Protein AF-A0A9X3TWD3-F1 (afdb_monomer)

Solvent-accessible surface area (backbone atoms only — not comparable to full-atom values): 20180 Å² total; per-residue (Å²): 137,82,82,85,87,79,86,83,82,82,83,82,84,81,86,81,87,74,88,79,85,88,82,89,76,88,92,81,88,81,80,89,91,84,83,90,81,83,85,88,81,91,76,90,76,90,75,80,81,84,69,83,83,75,86,73,84,74,70,74,76,78,77,72,70,78,48,74,74,41,69,42,53,53,39,49,54,72,58,52,51,52,52,53,53,24,49,55,44,22,41,62,74,74,36,43,61,13,33,41,34,37,39,24,39,38,67,11,66,44,86,78,62,62,66,56,30,52,51,50,38,52,48,52,54,41,54,58,34,46,78,68,80,37,84,67,40,40,38,37,31,53,48,28,36,100,89,53,40,44,28,38,42,34,38,23,30,58,65,59,94,45,50,67,65,53,58,65,44,48,59,60,40,40,44,77,40,62,22,54,88,52,94,77,21,62,47,74,46,48,32,49,96,33,41,58,29,57,80,62,41,59,53,96,92,41,53,29,64,60,35,44,48,58,50,50,36,58,65,48,17,37,34,36,71,68,40,26,64,76,69,68,51,80,49,83,48,86,42,43,77,40,73,32,81,49,66,55,58,30,70,86,35,23,71,71,39,60,74,66,58,54,80,86,73,52,67,87,85,63,83,68,77,71,75,78,58,94,70,74,72,76,77,75,92,73,85,83,91,72,90,79,79,81,83,80,83,81,87,77,86,82,81,85,80,90,79,88,83,89,80,90,84,85,89,135

Secondary structure (DSSP, 8-state):
-PPPPPP-----------PPPP-------------------------------------------SGGG-EESSB-HHHHHHHHHHHHHHHHTT----EEEEEESGGGT--S-HHHHHHHHHHHHHHHHHTTT-PPPEEEEEEEETTTEEEEEEEE---GGGHHHHHHHHHHHHHTTTPPP-TTSEEEEESSSSTTHHHHSEETTEEHHHHHHHHHHHHTTTB-HHHHHHHT---------EES-SEEE-GGGSHHHHHH--GGGS-TTS-PPP---S--------------PPPP--------------------

Radius of gyration: 29.72 Å; Cα contacts (8 Å, |Δi|>4): 335; chains: 1; bounding box: 66×78×97 Å

Nearest PDB structures (foldseek):
  1pbu-assembly1_A  TM=5.136E-01  e=2.807E-02  Homo sapiens
  5x5r-assembly1_A  TM=3.351E-01  e=1.753E-01  Listeria innocua Clip11262
  6qx3-assembly1_B  TM=3.283E-01  e=1.451E-01  Influenza A virus (A/Hong Kong/1/1968(H3N2))
  5a13-assembly1_F  TM=3.352E-01  e=1.815E+00  Magnetospirillum sp.
  3nn1-assembly1_B  TM=3.047E-01  e=6.422E+00  Nitrospira defluvii

Sequence (316 aa):
MRPPLIPILRLTMASASRRAPDRQKSLRSQKLTRKAATDENASAGQRTYIGNIASDDTQPANRKRCYTLRRSSSIDYAQAVNILEAACHADAIGLPLNRFTTIHWEAGGVTEDFQGATGAFLKRAKDWLRLRGVEMAYVWVREDGPAAGEHVHILLHLPPRLVRDFSYRQRGWLKACGATFRKGVIFSRPVGTSLSHAFVRIRYGQNYYDHLTQVVDYMLKGADQVTRAHLGLSKATQTGSLQGKRTATSQNIGRAARNGVKESDLRCGTSMPPPVPTEFQCRSVTSCHASFAPPSRVLTALHGRACARHGVCSRD

Organism: NCBI:txid2975056

Structure (mmCIF, N/CA/C/O backbone):
data_AF-A0A9X3TWD3-F1
#
_entry.id   AF-A0A9X3TWD3-F1
#
loop_
_atom_site.group_PDB
_atom_site.id
_atom_site.type_symbol
_atom_site.label_atom_id
_atom_site.label_alt_id
_atom_site.label_comp_id
_atom_site.label_asym_id
_atom_site.label_entity_id
_atom_site.label_seq_id
_atom_site.pdbx_PDB_ins_code
_atom_site.Cartn_x
_atom_site.Cartn_y
_atom_site.Cartn_z
_atom_site.occ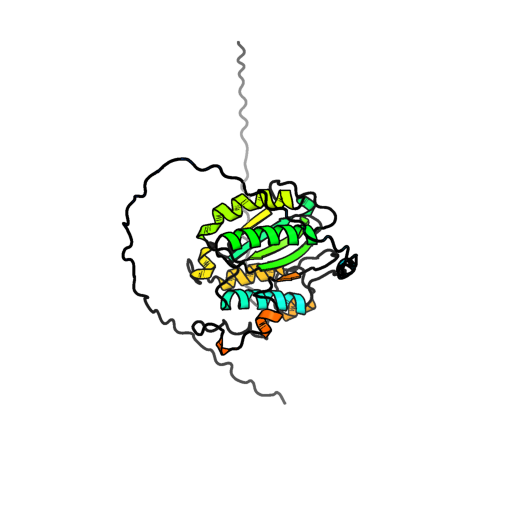upancy
_atom_site.B_iso_or_equiv
_atom_site.auth_seq_id
_atom_site.auth_comp_id
_atom_site.auth_asym_id
_atom_site.auth_atom_id
_atom_site.pdbx_PDB_model_num
ATOM 1 N N . MET A 1 1 ? 26.763 -43.503 -12.216 1.00 44.22 1 MET A N 1
ATOM 2 C CA . MET A 1 1 ? 25.829 -43.886 -11.136 1.00 44.22 1 MET A CA 1
ATOM 3 C C . MET A 1 1 ? 24.862 -42.733 -10.915 1.00 44.22 1 MET A C 1
ATOM 5 O O . MET A 1 1 ? 25.320 -41.633 -10.645 1.00 44.22 1 MET A O 1
ATOM 9 N N . ARG A 1 2 ? 23.559 -42.939 -11.144 1.00 32.50 2 ARG A N 1
ATOM 10 C CA . ARG A 1 2 ? 22.512 -41.936 -10.874 1.00 32.50 2 ARG A CA 1
ATOM 11 C C . ARG A 1 2 ? 21.963 -42.178 -9.460 1.00 32.50 2 ARG A C 1
ATOM 13 O O . ARG A 1 2 ? 21.757 -43.347 -9.134 1.00 32.50 2 ARG A O 1
ATOM 20 N N . PRO A 1 3 ? 21.740 -41.145 -8.631 1.00 39.09 3 PRO A N 1
ATOM 21 C CA . PRO A 1 3 ? 21.139 -41.335 -7.315 1.00 39.09 3 PRO A CA 1
ATOM 22 C C . PRO A 1 3 ? 19.640 -41.674 -7.443 1.00 39.09 3 PRO A C 1
ATOM 24 O O . PRO A 1 3 ? 19.018 -41.314 -8.449 1.00 39.09 3 PRO A O 1
ATOM 27 N N . PRO A 1 4 ? 19.053 -42.381 -6.459 1.00 43.56 4 PRO A N 1
ATOM 28 C CA . PRO A 1 4 ? 17.660 -42.802 -6.513 1.00 43.56 4 PRO A CA 1
ATOM 29 C C . PRO A 1 4 ? 16.707 -41.624 -6.268 1.00 43.56 4 PRO A C 1
ATOM 31 O O . PRO A 1 4 ? 16.967 -40.742 -5.451 1.00 43.56 4 PRO A O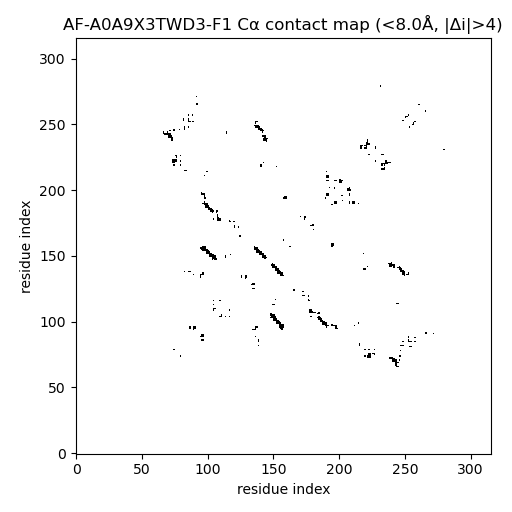 1
ATOM 34 N N . LEU A 1 5 ? 15.584 -41.637 -6.987 1.00 31.28 5 LEU A N 1
ATOM 35 C CA . LEU A 1 5 ? 14.464 -40.715 -6.812 1.00 31.28 5 LEU A CA 1
ATOM 36 C C . LEU A 1 5 ? 13.669 -41.097 -5.555 1.00 31.28 5 LEU A C 1
ATOM 38 O O . LEU A 1 5 ? 13.233 -42.239 -5.414 1.00 31.28 5 LEU A O 1
ATOM 42 N N . ILE A 1 6 ? 13.463 -40.130 -4.661 1.00 28.66 6 ILE A N 1
ATOM 43 C CA . ILE A 1 6 ? 12.598 -40.243 -3.478 1.00 28.66 6 ILE A CA 1
ATOM 44 C C . ILE A 1 6 ? 11.140 -39.988 -3.912 1.00 28.66 6 ILE A C 1
ATOM 46 O O . ILE A 1 6 ? 10.900 -39.055 -4.685 1.00 28.66 6 ILE A O 1
ATOM 50 N N . PRO A 1 7 ? 10.145 -40.768 -3.446 1.00 38.16 7 PRO A N 1
ATOM 51 C CA . PRO A 1 7 ? 8.753 -40.572 -3.833 1.00 38.16 7 PRO A CA 1
ATOM 52 C C . PRO A 1 7 ? 8.137 -39.359 -3.119 1.00 38.16 7 PRO A C 1
ATOM 54 O O . PRO A 1 7 ? 8.178 -39.239 -1.896 1.00 38.16 7 PRO A O 1
ATOM 57 N N . ILE A 1 8 ? 7.520 -38.469 -3.898 1.00 32.84 8 ILE A N 1
ATOM 58 C CA . ILE A 1 8 ? 6.750 -37.320 -3.409 1.00 32.84 8 ILE A CA 1
ATOM 59 C C . ILE A 1 8 ? 5.392 -37.819 -2.890 1.00 32.84 8 ILE A C 1
ATOM 61 O O . ILE A 1 8 ? 4.551 -38.279 -3.665 1.00 32.84 8 ILE A O 1
ATOM 65 N N . LEU A 1 9 ? 5.165 -37.705 -1.576 1.00 28.86 9 LEU A N 1
ATOM 66 C CA . LEU A 1 9 ? 3.861 -37.933 -0.950 1.00 28.86 9 LEU A CA 1
ATOM 67 C C . LEU A 1 9 ? 2.861 -36.849 -1.378 1.00 28.86 9 LEU A C 1
ATOM 69 O O . LEU A 1 9 ? 3.068 -35.653 -1.177 1.00 28.86 9 LEU A O 1
ATOM 73 N N . ARG A 1 10 ? 1.734 -37.289 -1.936 1.00 28.59 10 ARG A N 1
ATOM 74 C CA . ARG A 1 10 ? 0.598 -36.456 -2.336 1.00 28.59 10 ARG A CA 1
ATOM 75 C C . ARG A 1 10 ? -0.377 -36.372 -1.157 1.00 28.59 10 ARG A C 1
ATOM 77 O O . ARG A 1 10 ? -1.094 -37.333 -0.897 1.00 28.59 10 ARG A O 1
ATOM 84 N N . LEU A 1 11 ? -0.411 -35.249 -0.436 1.00 27.86 11 LEU A N 1
ATOM 85 C CA . LEU A 1 11 ? -1.406 -35.029 0.621 1.00 27.86 11 LEU A CA 1
ATOM 86 C C . LEU A 1 11 ? -2.701 -34.462 0.016 1.00 27.86 11 LEU A C 1
ATOM 88 O O . LEU A 1 11 ? -2.755 -33.315 -0.425 1.00 27.86 11 LEU A O 1
ATOM 92 N N . THR A 1 12 ? -3.756 -35.271 -0.002 1.00 34.34 12 THR A N 1
ATOM 93 C CA . THR A 1 12 ? -5.138 -34.841 -0.248 1.00 34.34 12 THR A CA 1
ATOM 94 C C . THR A 1 12 ? -5.720 -34.232 1.028 1.00 34.34 12 THR A C 1
ATOM 96 O O . THR A 1 12 ? -5.818 -34.913 2.046 1.00 34.34 12 THR A O 1
ATOM 99 N N . MET A 1 13 ? -6.137 -32.965 0.986 1.00 28.12 13 MET A N 1
ATOM 100 C CA . MET A 1 13 ? -6.888 -32.330 2.075 1.00 28.12 13 MET A CA 1
ATOM 101 C C . MET A 1 13 ? -8.381 -32.643 1.929 1.00 28.12 13 MET A C 1
ATOM 103 O O . MET A 1 13 ? -9.040 -32.175 1.001 1.00 28.12 13 MET A O 1
ATOM 107 N N . ALA A 1 14 ? -8.901 -33.447 2.856 1.00 30.69 14 ALA A N 1
ATOM 108 C CA . ALA A 1 14 ? -10.322 -33.718 3.024 1.00 30.69 14 ALA A CA 1
ATOM 109 C C . ALA A 1 14 ? -11.047 -32.483 3.589 1.00 30.69 14 ALA A C 1
ATOM 111 O O . ALA A 1 14 ? -10.623 -31.887 4.581 1.00 30.69 14 ALA A O 1
ATOM 112 N N . SER A 1 15 ? -12.169 -32.107 2.973 1.00 31.73 15 SER A N 1
ATOM 113 C CA . SER A 1 15 ? -13.031 -31.020 3.435 1.00 31.73 15 SER A CA 1
ATOM 114 C C . SER A 1 15 ? -13.867 -31.462 4.642 1.00 31.73 15 SER A C 1
ATOM 116 O O . SER A 1 15 ? -14.888 -32.133 4.488 1.00 31.73 15 SER A O 1
ATOM 118 N N . ALA A 1 16 ? -13.482 -31.053 5.850 1.00 31.58 16 ALA A N 1
ATOM 119 C CA . ALA A 1 16 ? -14.356 -31.145 7.015 1.00 31.58 16 ALA A CA 1
ATOM 120 C C . ALA A 1 16 ? -15.280 -29.916 7.063 1.00 31.58 16 ALA A C 1
ATOM 122 O O . ALA A 1 16 ? -14.907 -28.845 7.540 1.00 31.58 16 ALA A O 1
ATOM 123 N N . SER A 1 17 ? -16.502 -30.081 6.557 1.00 39.00 17 SER A N 1
ATOM 124 C CA . SER A 1 17 ? -17.606 -29.141 6.760 1.00 39.00 17 SER A CA 1
ATOM 125 C C . SER A 1 17 ? -18.019 -29.156 8.233 1.00 39.00 17 SER A C 1
ATOM 127 O O . SER A 1 17 ? -18.517 -30.165 8.730 1.00 39.00 17 SER A O 1
ATOM 129 N N . ARG A 1 18 ? -17.820 -28.045 8.952 1.00 37.94 18 ARG A N 1
ATOM 130 C CA . ARG A 1 18 ? -18.451 -27.815 10.259 1.00 37.94 18 ARG A CA 1
ATOM 131 C C . ARG A 1 18 ? -19.346 -26.587 10.165 1.00 37.94 18 ARG A C 1
ATOM 133 O O . ARG A 1 18 ? -18.874 -25.474 9.948 1.00 37.94 18 ARG A O 1
ATOM 140 N N . ARG A 1 19 ? -20.652 -26.816 10.324 1.00 40.19 19 ARG A N 1
ATOM 141 C CA . ARG A 1 19 ? -21.668 -25.779 10.535 1.00 40.19 19 ARG A CA 1
ATOM 142 C C . ARG A 1 19 ? -21.398 -25.094 11.87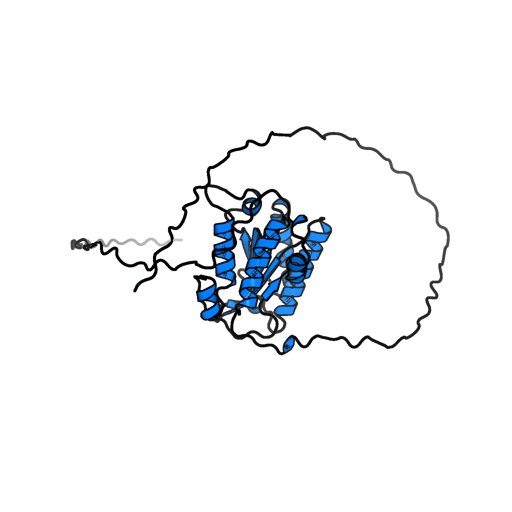7 1.00 40.19 19 ARG A C 1
ATOM 144 O O . ARG A 1 19 ? -21.346 -25.766 12.902 1.00 40.19 19 ARG A O 1
ATOM 151 N N . ALA A 1 20 ? -21.251 -23.773 11.867 1.00 35.28 20 ALA A N 1
ATOM 152 C CA . ALA A 1 20 ? -21.313 -22.958 13.076 1.00 35.28 20 ALA A CA 1
ATOM 153 C C . ALA A 1 20 ? -22.787 -22.662 13.418 1.00 35.28 20 ALA A C 1
ATOM 155 O O . ALA A 1 20 ? -23.571 -22.424 12.494 1.00 35.28 20 ALA A O 1
ATOM 156 N N . PRO A 1 21 ? -23.185 -22.677 14.702 1.00 43.53 21 PRO A N 1
ATOM 157 C CA . PRO A 1 21 ? -24.544 -22.347 15.093 1.00 43.53 21 PRO A CA 1
ATOM 158 C C . PRO A 1 21 ? -24.790 -20.836 15.046 1.00 43.53 21 PRO A C 1
ATOM 160 O O . PRO A 1 21 ? -23.985 -20.018 15.495 1.00 43.53 21 PRO A O 1
ATOM 163 N N . ASP A 1 22 ? -25.954 -20.519 14.498 1.00 42.66 22 ASP A N 1
ATOM 164 C CA . ASP A 1 22 ? -26.576 -19.210 14.414 1.00 42.66 22 ASP A CA 1
ATOM 165 C C . ASP A 1 22 ? -26.905 -18.680 15.821 1.00 42.66 22 ASP A C 1
ATOM 167 O O . ASP A 1 22 ? -27.553 -19.358 16.624 1.00 42.66 22 ASP A O 1
ATOM 171 N N . ARG A 1 23 ? -26.438 -17.471 16.151 1.00 46.41 23 ARG A N 1
ATOM 172 C CA . ARG A 1 23 ? -26.754 -16.800 17.422 1.00 46.41 23 ARG A CA 1
ATOM 173 C C . ARG A 1 23 ? -27.139 -15.345 17.179 1.00 46.41 23 ARG A C 1
ATOM 175 O O . ARG A 1 23 ? -26.493 -14.419 17.660 1.00 46.41 23 ARG A O 1
ATOM 182 N N . GLN A 1 24 ? -28.236 -15.143 16.454 1.00 41.50 24 GLN A N 1
ATOM 183 C CA . GLN A 1 24 ? -29.050 -13.937 16.581 1.00 41.50 24 GLN A CA 1
ATOM 184 C C . GLN A 1 24 ? -29.972 -14.062 17.798 1.00 41.50 24 GLN A C 1
ATOM 186 O O . GLN A 1 24 ? -30.963 -14.778 17.723 1.00 41.50 24 GLN A O 1
ATOM 191 N N . LYS A 1 25 ? -29.715 -13.316 18.881 1.00 38.91 25 LYS A N 1
ATOM 192 C CA . LYS A 1 25 ? -30.783 -12.758 19.732 1.00 38.91 25 LYS A CA 1
ATOM 193 C C . LYS A 1 25 ? -30.347 -11.439 20.373 1.00 38.91 25 LYS A C 1
ATOM 195 O O . LYS A 1 25 ? -29.371 -11.391 21.107 1.00 38.91 25 LYS A O 1
ATOM 200 N N . SER A 1 26 ? -31.188 -10.433 20.127 1.00 43.94 26 SER A N 1
ATOM 201 C CA . SER A 1 26 ? -31.693 -9.464 21.106 1.00 43.94 26 SER A CA 1
ATOM 202 C C . SER A 1 26 ? -30.695 -8.538 21.799 1.00 43.94 26 SER A C 1
ATOM 204 O O . SER A 1 26 ? -30.102 -8.933 22.788 1.00 43.94 26 SER A O 1
ATOM 206 N N . LEU A 1 27 ? -30.696 -7.259 21.405 1.00 39.12 27 LEU A N 1
ATOM 207 C CA . LEU A 1 27 ? -30.781 -6.131 22.346 1.00 39.12 27 LEU A CA 1
ATOM 208 C C . LEU A 1 27 ? -31.451 -4.941 21.632 1.00 39.12 27 LEU A C 1
ATOM 210 O O . LEU A 1 27 ? -30.812 -4.123 20.973 1.00 39.12 27 LEU A O 1
ATOM 214 N N . ARG A 1 28 ? -32.780 -4.886 21.750 1.00 40.09 28 ARG A N 1
ATOM 215 C CA . ARG A 1 28 ? -33.613 -3.698 21.529 1.00 40.09 28 ARG A CA 1
ATOM 216 C C . ARG A 1 28 ? -34.092 -3.256 22.917 1.00 40.09 28 ARG A C 1
ATOM 218 O O . ARG A 1 28 ? -34.473 -4.111 23.710 1.00 40.09 28 ARG A O 1
ATOM 225 N N . SER A 1 29 ? -34.104 -1.944 23.149 1.00 38.56 29 SER A N 1
ATOM 226 C CA . SER A 1 29 ? -34.787 -1.232 24.248 1.00 38.56 29 SER A CA 1
ATOM 227 C C . SER A 1 29 ? -34.027 -1.005 25.563 1.00 38.56 29 SER A C 1
ATOM 229 O O . SER A 1 29 ? -34.172 -1.767 26.507 1.00 38.56 29 SER A O 1
ATOM 231 N N . GLN A 1 30 ? -33.381 0.164 25.670 1.00 44.81 30 GLN A N 1
ATOM 232 C CA . GLN A 1 30 ? -33.449 1.041 26.856 1.00 44.81 30 GLN A CA 1
ATOM 233 C C . GLN A 1 30 ? -33.537 2.505 26.361 1.00 44.81 30 GLN A C 1
ATOM 235 O O . GLN A 1 30 ? -32.579 3.032 25.806 1.00 44.81 30 GLN A O 1
ATOM 240 N N . LYS A 1 31 ? -34.761 3.044 26.208 1.00 39.66 31 LYS A N 1
ATOM 241 C CA . LYS A 1 31 ? -35.329 4.215 26.931 1.00 39.66 31 LYS A CA 1
ATOM 242 C C . LYS A 1 31 ? -34.271 5.235 27.400 1.00 39.66 31 LYS A C 1
ATOM 244 O O . LYS A 1 31 ? -33.455 4.915 28.249 1.00 39.66 31 LYS A O 1
ATOM 249 N N . LEU A 1 32 ? -34.155 6.416 26.776 1.00 43.53 32 LEU A N 1
ATOM 250 C CA . LEU A 1 32 ? -34.905 7.663 27.060 1.00 43.53 32 LEU A CA 1
ATOM 251 C C . LEU A 1 32 ? -35.056 7.973 28.560 1.00 43.53 32 LEU A C 1
ATOM 253 O O . LEU A 1 32 ? -35.854 7.323 29.221 1.00 43.53 32 LEU A O 1
ATOM 257 N N . THR A 1 33 ? -34.308 8.974 29.051 1.00 42.91 33 THR A N 1
ATOM 258 C CA . THR A 1 33 ? -34.769 10.265 29.629 1.00 42.91 33 THR A CA 1
ATOM 259 C C . THR A 1 33 ? -33.759 10.809 30.651 1.00 42.91 33 THR A C 1
ATOM 261 O O . THR A 1 33 ? -33.500 10.146 31.649 1.00 42.91 33 THR A O 1
ATOM 264 N N . ARG A 1 34 ? -33.254 12.031 30.434 1.00 40.34 34 ARG A N 1
ATOM 265 C CA . ARG A 1 34 ? -32.785 13.026 31.434 1.00 40.34 34 ARG A CA 1
ATOM 266 C C . ARG A 1 34 ? -32.573 14.330 30.648 1.00 40.34 34 ARG A C 1
ATOM 268 O O . ARG A 1 34 ? -31.670 14.391 29.827 1.00 40.34 34 ARG A O 1
ATOM 275 N N . LYS A 1 35 ? -33.598 15.176 30.513 1.00 43.03 35 LYS A N 1
ATOM 276 C CA . LYS A 1 35 ? -34.120 16.199 31.446 1.00 43.03 35 LYS A CA 1
ATOM 277 C C . LYS A 1 35 ? -33.137 17.364 31.622 1.00 43.03 35 LYS A C 1
ATOM 279 O O . LYS A 1 35 ? -32.072 17.195 32.202 1.00 43.03 35 LYS A O 1
ATOM 284 N N . ALA A 1 36 ? -33.556 18.507 31.083 1.00 43.00 36 ALA A N 1
ATOM 285 C CA . ALA A 1 36 ? -32.983 19.831 31.256 1.00 43.00 36 ALA A CA 1
ATOM 286 C C . ALA A 1 36 ? -33.212 20.367 32.682 1.00 43.00 36 ALA A C 1
ATOM 288 O O . ALA A 1 36 ? -34.264 20.109 33.271 1.00 43.00 36 ALA A O 1
ATOM 289 N N . ALA A 1 37 ? -32.228 21.111 33.185 1.00 40.88 37 ALA A N 1
ATOM 290 C CA . ALA A 1 37 ? -32.269 22.055 34.307 1.00 40.88 37 ALA A CA 1
ATOM 291 C C . ALA A 1 37 ? -30.991 22.912 34.154 1.00 40.88 37 ALA A C 1
ATOM 293 O O . ALA A 1 37 ? -29.902 22.344 34.120 1.00 40.88 37 ALA A O 1
ATOM 294 N N . THR A 1 38 ? -31.119 24.119 33.600 1.00 41.53 38 THR A N 1
ATOM 295 C CA . THR A 1 38 ? -31.200 25.435 34.276 1.00 41.53 38 THR A CA 1
ATOM 296 C C . THR A 1 38 ? -29.851 26.024 34.673 1.00 41.53 38 THR A C 1
ATOM 298 O O . THR A 1 38 ? -28.967 25.337 35.176 1.00 41.53 38 THR A O 1
ATOM 301 N N . ASP A 1 39 ? -29.776 27.314 34.366 1.00 41.69 39 ASP A N 1
ATOM 302 C CA . ASP A 1 39 ? -28.694 28.278 34.481 1.00 41.69 39 ASP A CA 1
ATOM 303 C C . ASP A 1 39 ? -28.141 28.496 35.900 1.00 41.69 39 ASP A C 1
ATOM 305 O O . ASP A 1 39 ? -28.668 27.999 36.891 1.00 41.69 39 ASP A O 1
ATOM 309 N N . GLU A 1 40 ? -27.110 29.348 35.927 1.00 42.09 40 GLU A N 1
ATOM 310 C CA . GLU A 1 40 ? -26.569 30.103 37.065 1.00 42.09 40 GLU A CA 1
ATOM 311 C C . GLU A 1 40 ? -25.456 29.432 37.885 1.00 42.09 40 GLU A C 1
ATOM 313 O O . GLU A 1 40 ? -25.677 28.744 38.876 1.00 42.09 40 GLU A O 1
ATOM 318 N N . ASN A 1 41 ? -24.204 29.737 37.520 1.00 44.94 41 ASN A N 1
ATOM 319 C CA . ASN A 1 41 ? -23.330 30.459 38.449 1.00 44.94 41 ASN A CA 1
ATOM 320 C C . ASN A 1 41 ? -22.069 30.989 37.757 1.00 44.94 41 ASN A C 1
ATOM 322 O O . ASN A 1 41 ? -21.169 30.246 37.362 1.00 44.94 41 ASN A O 1
ATOM 326 N N . ALA A 1 42 ? -22.012 32.314 37.660 1.00 42.59 42 ALA A N 1
ATOM 327 C CA . ALA A 1 42 ? -20.786 33.066 37.493 1.00 42.59 42 ALA A CA 1
ATOM 328 C C . ALA A 1 42 ? -20.019 33.058 38.822 1.00 42.59 42 ALA A C 1
ATOM 330 O O . ALA A 1 42 ? -20.573 33.445 39.845 1.00 42.59 42 ALA A O 1
ATOM 331 N N . SER A 1 43 ? -18.743 32.672 38.815 1.00 40.25 43 SER A N 1
ATOM 332 C CA . SER A 1 43 ? -17.787 33.161 39.811 1.00 40.25 43 SER A CA 1
ATOM 333 C C . SER A 1 43 ? -16.346 32.906 39.382 1.00 40.25 43 SER A C 1
ATOM 335 O O . SER A 1 43 ? -15.928 31.786 39.091 1.00 40.25 43 SER A O 1
ATOM 337 N N . ALA A 1 44 ? -15.633 34.023 39.333 1.00 47.28 44 ALA A N 1
ATOM 338 C CA . ALA A 1 44 ? -14.203 34.240 39.277 1.00 47.28 44 ALA A CA 1
ATOM 339 C C . ALA A 1 44 ? -13.293 33.080 39.724 1.00 47.28 44 ALA A C 1
ATOM 341 O O . ALA A 1 44 ? -13.317 32.612 40.858 1.00 47.28 44 ALA A O 1
ATOM 342 N N . GLY A 1 45 ? -12.363 32.742 38.833 1.00 36.50 45 GLY A N 1
ATOM 343 C CA . GLY A 1 45 ? -11.169 31.968 39.139 1.00 36.50 45 GLY A CA 1
ATOM 344 C C . GLY A 1 45 ? -10.091 32.256 38.102 1.00 36.50 45 GLY A C 1
ATOM 345 O O . GLY A 1 45 ? -9.782 31.399 37.278 1.00 36.50 45 GLY A O 1
ATOM 346 N N . GLN A 1 46 ? -9.552 33.481 38.103 1.00 41.44 46 GLN A N 1
ATOM 347 C CA . GLN A 1 46 ? -8.320 33.813 37.383 1.00 41.44 46 GLN A CA 1
ATOM 348 C C . GLN A 1 46 ? -7.190 32.935 37.933 1.00 41.44 46 GLN A C 1
ATOM 350 O O . GLN A 1 46 ? -6.580 33.233 38.955 1.00 41.44 46 GLN A O 1
ATOM 355 N N . ARG A 1 47 ? -6.937 31.812 37.261 1.00 39.47 47 ARG A N 1
ATOM 356 C CA . ARG A 1 47 ? -5.802 30.937 37.536 1.00 39.47 47 ARG A CA 1
ATOM 357 C C . ARG A 1 47 ? -4.635 31.424 36.685 1.00 39.47 47 ARG A C 1
ATOM 359 O O . ARG A 1 47 ? -4.531 31.104 35.504 1.00 39.47 47 ARG A O 1
ATOM 366 N N . THR A 1 48 ? -3.793 32.251 37.287 1.00 38.62 48 THR A N 1
ATOM 367 C CA . THR A 1 48 ? -2.498 32.668 36.752 1.00 38.62 48 THR A CA 1
ATOM 368 C C . THR A 1 48 ? -1.616 31.437 36.531 1.00 38.62 48 THR A C 1
ATOM 370 O O . THR A 1 48 ? -1.048 30.873 37.462 1.00 38.62 48 THR A O 1
ATOM 373 N N . TYR A 1 49 ? -1.501 31.000 35.277 1.00 38.97 49 TYR A N 1
ATOM 374 C CA . TYR A 1 49 ? -0.444 30.092 34.837 1.00 38.97 49 TYR A CA 1
ATOM 375 C C . TYR A 1 49 ? 0.832 30.913 34.621 1.00 38.97 49 TYR A C 1
ATOM 377 O O . TYR A 1 49 ? 1.140 31.328 33.508 1.00 38.97 49 TYR A O 1
ATOM 385 N N . ILE A 1 50 ? 1.578 31.161 35.698 1.00 45.22 50 ILE A N 1
ATOM 386 C CA . ILE A 1 50 ? 2.993 31.538 35.598 1.00 45.22 50 ILE A CA 1
ATOM 387 C C . ILE A 1 50 ? 3.767 30.224 35.476 1.00 45.22 50 ILE A C 1
ATOM 389 O O . ILE A 1 50 ? 4.222 29.640 36.455 1.00 45.22 50 ILE A O 1
ATOM 393 N N . GLY A 1 51 ? 3.798 29.692 34.255 1.00 38.12 51 GLY A N 1
ATOM 394 C CA . GLY A 1 51 ? 4.660 28.579 33.885 1.00 38.12 51 GLY A CA 1
ATOM 395 C C . GLY A 1 51 ? 6.015 29.126 33.460 1.00 38.12 51 GLY A C 1
ATOM 396 O O . GLY A 1 51 ? 6.104 29.811 32.445 1.00 38.12 51 GLY A O 1
ATOM 397 N N . ASN A 1 52 ? 7.042 28.831 34.254 1.00 40.28 52 ASN A N 1
ATOM 398 C CA . ASN A 1 52 ? 8.443 29.155 34.001 1.00 40.28 52 ASN A CA 1
ATOM 399 C C . ASN A 1 52 ? 8.861 28.786 32.569 1.00 40.28 52 ASN A C 1
ATOM 401 O O . ASN A 1 52 ? 8.936 27.609 32.214 1.00 40.28 52 ASN A O 1
ATOM 405 N N . ILE A 1 53 ? 9.174 29.804 31.767 1.00 45.78 53 ILE A N 1
ATOM 406 C CA . ILE A 1 53 ? 9.877 29.664 30.493 1.00 45.78 53 ILE A CA 1
ATOM 407 C C . ILE A 1 53 ? 11.357 29.486 30.842 1.00 45.78 53 ILE A C 1
ATOM 409 O O . ILE A 1 53 ? 12.121 30.444 30.892 1.00 45.78 53 ILE A O 1
ATOM 413 N N . ALA A 1 54 ? 11.750 28.252 31.153 1.00 44.56 54 ALA A N 1
ATOM 414 C CA . ALA A 1 54 ? 13.145 27.858 31.047 1.00 44.56 54 ALA A CA 1
ATOM 415 C C . ALA A 1 54 ? 13.424 27.637 29.557 1.00 44.56 54 ALA A C 1
ATOM 417 O O . ALA A 1 54 ? 12.980 26.653 28.964 1.00 44.56 54 ALA A O 1
ATOM 418 N N . SER A 1 55 ? 14.091 28.610 28.945 1.00 46.62 55 SER A N 1
ATOM 419 C CA . SER A 1 55 ? 14.698 28.520 27.621 1.00 46.62 55 SER A CA 1
ATOM 420 C C . SER A 1 55 ? 15.829 27.492 27.660 1.00 46.62 55 SER A C 1
ATOM 422 O O . SER A 1 55 ? 16.995 27.835 27.840 1.00 46.62 55 SER A O 1
ATOM 424 N N . ASP A 1 56 ? 15.465 26.217 27.551 1.00 42.97 56 ASP A N 1
ATOM 425 C CA . ASP A 1 56 ? 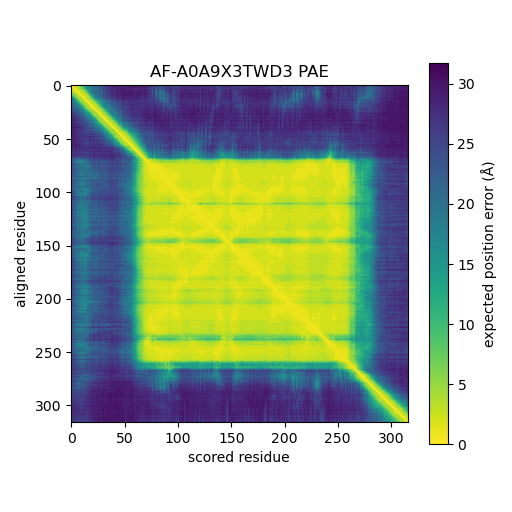16.401 25.147 27.232 1.00 42.97 56 ASP A CA 1
ATOM 426 C C . ASP A 1 56 ? 16.490 25.041 25.704 1.00 42.97 56 ASP A C 1
ATOM 428 O O . ASP A 1 56 ? 15.729 24.333 25.043 1.00 42.97 56 ASP A O 1
ATOM 432 N N . ASP A 1 57 ? 17.404 25.834 25.143 1.00 47.25 57 ASP A N 1
ATOM 433 C CA . ASP A 1 57 ? 17.731 25.924 23.715 1.00 47.25 57 ASP A CA 1
ATOM 434 C C . ASP A 1 57 ? 18.484 24.689 23.181 1.00 47.25 57 ASP A C 1
ATOM 436 O O . ASP A 1 57 ? 19.063 24.710 22.092 1.00 47.25 57 ASP A O 1
ATOM 440 N N . THR A 1 58 ? 18.447 23.554 23.883 1.00 46.84 58 THR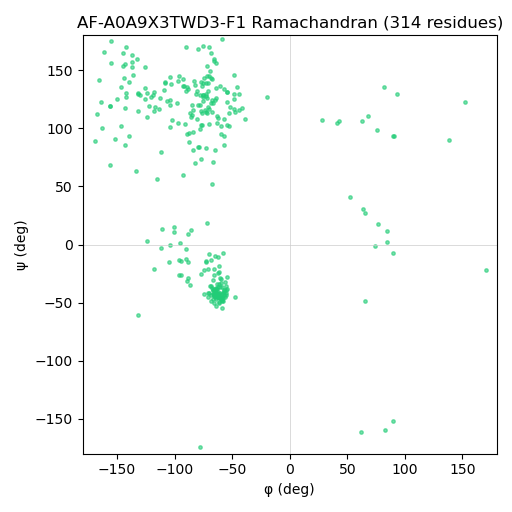 A N 1
ATOM 441 C CA . THR A 1 58 ? 18.863 22.279 23.298 1.00 46.84 58 THR A CA 1
ATOM 442 C C . THR A 1 58 ? 17.729 21.669 22.478 1.00 46.84 58 THR A C 1
ATOM 444 O O . THR A 1 58 ? 17.168 20.625 22.805 1.00 46.84 58 THR A O 1
ATOM 447 N N . GLN A 1 59 ? 17.416 22.290 21.331 1.00 46.56 59 GLN A N 1
ATOM 448 C CA . GLN A 1 59 ? 16.721 21.584 20.252 1.00 46.56 59 GLN A CA 1
ATOM 449 C C . GLN A 1 59 ? 17.518 20.305 19.951 1.00 46.56 59 GLN A C 1
ATOM 451 O O . GLN A 1 59 ? 18.647 20.402 19.457 1.00 46.56 59 GLN A O 1
ATOM 456 N N . PRO A 1 60 ? 16.983 19.096 20.217 1.00 45.75 60 PRO A N 1
ATOM 457 C CA . PRO A 1 60 ? 17.686 17.876 19.877 1.00 45.75 60 PRO A CA 1
ATOM 458 C C . PRO A 1 60 ? 17.822 17.877 18.364 1.00 45.75 60 PRO A C 1
ATOM 460 O O . PRO A 1 60 ? 16.815 17.776 17.657 1.00 45.75 60 PRO A O 1
ATOM 463 N N . ALA A 1 61 ? 19.059 18.057 17.889 1.00 47.47 61 ALA A N 1
ATOM 464 C CA . ALA A 1 61 ? 19.416 18.112 16.484 1.00 47.47 61 ALA A CA 1
ATOM 465 C C . ALA A 1 61 ? 18.577 17.082 15.731 1.00 47.47 61 ALA A C 1
ATOM 467 O O . ALA A 1 61 ? 18.718 15.869 15.922 1.00 47.47 61 ALA A O 1
ATOM 468 N N . ASN A 1 62 ? 17.624 17.607 14.962 1.00 48.28 62 ASN A N 1
ATOM 469 C CA . ASN A 1 62 ? 16.637 16.870 14.206 1.00 48.28 62 ASN A CA 1
ATOM 470 C C . ASN A 1 62 ? 17.410 15.938 13.277 1.00 48.28 62 ASN A C 1
ATOM 472 O O . ASN A 1 62 ? 17.838 16.342 12.197 1.00 48.28 62 ASN A O 1
ATOM 476 N N . ARG A 1 63 ? 17.648 14.700 13.732 1.00 46.94 63 ARG A N 1
ATOM 477 C CA . ARG A 1 63 ? 18.240 13.615 12.953 1.00 46.94 63 ARG A CA 1
ATOM 478 C C . ARG A 1 63 ? 17.231 13.255 11.867 1.00 46.94 63 ARG A C 1
ATOM 480 O O . ARG A 1 63 ? 16.609 12.191 11.911 1.00 46.94 63 ARG A O 1
ATOM 487 N N . LYS A 1 64 ? 17.071 14.138 10.877 1.00 47.78 64 LYS A N 1
ATOM 488 C CA . LYS A 1 64 ? 16.553 13.821 9.552 1.00 47.78 64 LYS A CA 1
ATOM 489 C C . LYS A 1 64 ? 17.491 12.745 9.024 1.00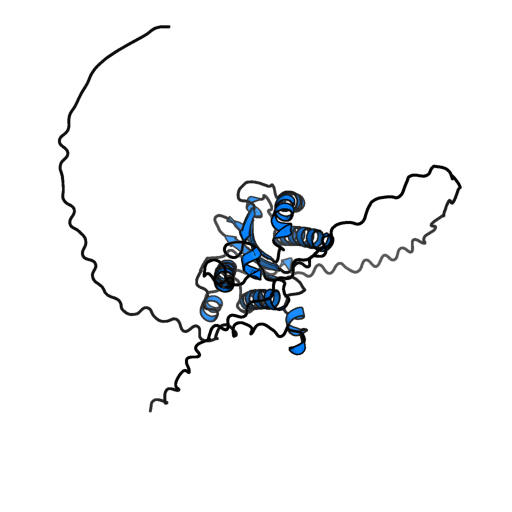 47.78 64 LYS A C 1
ATOM 491 O O . LYS A 1 64 ? 18.517 13.042 8.423 1.00 47.78 64 LYS A O 1
ATOM 496 N N . ARG A 1 65 ? 17.206 11.480 9.360 1.00 52.84 65 ARG A N 1
ATOM 497 C CA . ARG A 1 65 ? 17.960 10.329 8.861 1.00 52.84 65 ARG A CA 1
ATOM 498 C C . ARG A 1 65 ? 18.070 10.520 7.358 1.00 52.84 65 ARG A C 1
ATOM 500 O O . ARG A 1 65 ? 17.040 10.692 6.706 1.00 52.84 65 ARG A O 1
ATOM 507 N N . CYS A 1 66 ? 19.304 10.503 6.863 1.00 49.72 66 CYS A N 1
ATOM 508 C CA . CYS A 1 66 ? 19.703 10.742 5.480 1.00 49.72 66 CYS A CA 1
ATOM 509 C C . CYS A 1 66 ? 19.212 9.614 4.545 1.00 49.72 66 CYS A C 1
ATOM 511 O O . CYS A 1 66 ? 19.970 8.981 3.822 1.00 49.72 66 CYS A O 1
ATOM 513 N N . TYR A 1 67 ? 17.915 9.301 4.591 1.00 55.97 67 TYR A N 1
ATOM 514 C CA . TYR A 1 67 ? 17.249 8.417 3.641 1.00 55.97 67 TYR A CA 1
ATOM 515 C C . TYR A 1 67 ? 17.083 9.096 2.282 1.00 55.97 67 TYR A C 1
ATOM 517 O O . TYR A 1 67 ? 16.801 8.412 1.304 1.00 55.97 67 TYR A O 1
ATOM 525 N N . THR A 1 68 ? 17.259 10.417 2.218 1.00 58.88 68 THR A N 1
ATOM 526 C CA . THR A 1 68 ? 17.088 11.231 1.016 1.00 58.88 68 THR A CA 1
ATOM 527 C C . THR A 1 68 ? 18.104 10.907 -0.074 1.00 58.88 68 THR A C 1
ATOM 529 O O . THR A 1 68 ? 17.809 11.166 -1.227 1.00 58.88 68 THR A O 1
ATOM 532 N N . LEU A 1 69 ? 19.258 10.297 0.218 1.00 73.19 69 LEU A N 1
ATOM 533 C CA . LEU A 1 69 ? 20.273 10.025 -0.813 1.00 73.19 69 LEU A CA 1
ATOM 534 C C . LEU A 1 69 ? 20.219 8.615 -1.411 1.00 73.19 69 LEU A C 1
ATOM 536 O O . LEU A 1 69 ? 20.836 8.369 -2.446 1.00 73.19 69 LEU A O 1
ATOM 540 N N . ARG A 1 70 ? 19.484 7.673 -0.805 1.00 84.38 70 ARG A N 1
ATOM 541 C CA . ARG A 1 70 ? 19.423 6.308 -1.341 1.00 84.38 70 ARG A CA 1
ATOM 542 C C . ARG A 1 70 ? 18.625 6.314 -2.642 1.00 84.38 70 ARG A C 1
ATOM 544 O O . ARG A 1 70 ? 17.426 6.580 -2.620 1.00 84.38 70 ARG A O 1
ATOM 551 N N . ARG A 1 71 ? 19.279 5.973 -3.751 1.00 92.75 71 ARG A N 1
ATOM 552 C CA . ARG A 1 71 ? 18.620 5.650 -5.018 1.00 92.75 71 ARG A CA 1
ATOM 553 C C . ARG A 1 71 ? 18.461 4.139 -5.154 1.00 92.75 71 ARG A C 1
ATOM 555 O O . ARG A 1 71 ? 19.298 3.375 -4.681 1.00 92.75 71 ARG A O 1
ATOM 562 N N . SER A 1 72 ? 17.368 3.705 -5.764 1.00 94.12 72 SER A N 1
ATOM 563 C CA . SER A 1 72 ? 17.141 2.299 -6.119 1.00 94.12 72 SER A CA 1
ATOM 564 C C . SER A 1 72 ? 16.494 2.234 -7.490 1.00 94.12 72 SER A C 1
ATOM 566 O O . SER A 1 72 ? 15.610 3.040 -7.765 1.00 94.12 72 SER A O 1
ATOM 568 N N . SER A 1 73 ? 16.890 1.286 -8.332 1.00 94.88 73 SER A N 1
ATOM 569 C CA . SER A 1 73 ? 16.297 1.059 -9.659 1.00 94.88 73 SER A CA 1
ATOM 570 C C . SER A 1 73 ? 15.234 -0.043 -9.657 1.00 94.88 73 SER A C 1
ATOM 572 O O . SER A 1 73 ? 14.312 0.005 -10.464 1.00 94.88 73 SER A O 1
ATOM 574 N N . SER A 1 74 ? 15.316 -0.987 -8.720 1.00 96.31 74 SER A N 1
ATOM 575 C CA . SER A 1 74 ? 14.428 -2.149 -8.615 1.00 96.31 74 SER A CA 1
ATOM 576 C C . SER A 1 74 ? 14.104 -2.496 -7.157 1.00 96.31 74 SER A C 1
ATOM 578 O O . SER A 1 74 ? 14.683 -1.931 -6.221 1.00 96.31 74 SER A O 1
ATOM 580 N N . ILE A 1 75 ? 13.143 -3.405 -6.969 1.00 97.44 75 ILE A N 1
ATOM 581 C CA . ILE A 1 75 ? 12.848 -4.047 -5.681 1.00 97.44 75 ILE A CA 1
ATOM 582 C C . ILE A 1 75 ? 13.787 -5.245 -5.513 1.00 97.44 75 ILE A C 1
ATOM 584 O O . ILE A 1 75 ? 13.754 -6.159 -6.334 1.00 97.44 75 ILE A O 1
ATOM 588 N N . ASP A 1 76 ? 14.597 -5.237 -4.454 1.00 97.12 76 ASP A N 1
ATOM 589 C CA . ASP A 1 76 ? 15.498 -6.349 -4.136 1.00 97.12 76 ASP A CA 1
ATOM 590 C C . ASP A 1 76 ? 14.771 -7.515 -3.434 1.00 97.12 76 ASP A C 1
ATOM 592 O O . ASP A 1 76 ? 13.634 -7.387 -2.961 1.00 97.12 76 ASP A O 1
ATOM 596 N N . TYR A 1 77 ? 15.447 -8.661 -3.327 1.00 97.44 77 TYR A N 1
ATOM 597 C CA . TYR A 1 77 ? 14.897 -9.875 -2.718 1.00 97.44 77 TYR A CA 1
ATOM 598 C C . TYR A 1 77 ? 14.396 -9.642 -1.291 1.00 97.44 77 TYR A C 1
ATOM 600 O O . TYR A 1 77 ? 13.296 -10.056 -0.924 1.00 97.44 77 TYR A O 1
ATOM 608 N N . ALA A 1 78 ? 15.167 -8.918 -0.479 1.00 97.31 78 ALA A N 1
ATOM 609 C CA . ALA A 1 78 ? 14.829 -8.676 0.915 1.00 97.31 78 ALA A CA 1
ATOM 610 C C . ALA A 1 78 ? 13.593 -7.766 1.049 1.00 97.31 78 ALA A C 1
ATOM 612 O O . ALA A 1 78 ? 12.781 -7.940 1.966 1.00 97.31 78 ALA A O 1
ATOM 613 N N . GLN A 1 79 ? 13.438 -6.788 0.157 1.00 97.88 79 GLN A N 1
ATOM 614 C CA . GLN A 1 79 ? 12.253 -5.942 0.066 1.00 97.88 79 GLN A CA 1
ATOM 615 C C . GLN A 1 79 ? 11.027 -6.752 -0.364 1.00 97.88 79 GLN A C 1
ATOM 617 O O . GLN A 1 79 ? 9.990 -6.653 0.293 1.00 97.88 79 GLN A O 1
ATOM 622 N N . ALA A 1 80 ? 11.152 -7.584 -1.401 1.00 98.06 80 ALA A N 1
ATOM 623 C CA . ALA A 1 80 ? 10.067 -8.423 -1.905 1.00 98.06 80 ALA A CA 1
ATOM 624 C C . ALA A 1 80 ? 9.573 -9.428 -0.849 1.00 98.06 80 ALA A C 1
ATOM 626 O O . ALA A 1 80 ? 8.382 -9.449 -0.528 1.00 98.06 80 ALA A O 1
ATOM 627 N N . VAL A 1 81 ? 10.492 -10.170 -0.220 1.00 97.75 81 VAL A N 1
ATOM 628 C CA . VAL A 1 81 ? 10.181 -11.089 0.890 1.00 97.75 81 VAL A CA 1
ATOM 629 C C . VAL A 1 81 ? 9.506 -10.349 2.041 1.00 97.75 81 VAL A C 1
ATOM 631 O O . VAL A 1 81 ? 8.511 -10.817 2.586 1.00 97.75 81 VAL A O 1
ATOM 634 N N . ASN A 1 82 ? 9.968 -9.142 2.377 1.00 98.00 82 ASN A N 1
ATOM 635 C CA . ASN A 1 82 ? 9.351 -8.372 3.451 1.00 98.00 82 ASN A CA 1
ATOM 636 C C . ASN A 1 82 ? 7.886 -7.994 3.169 1.00 98.00 82 ASN A C 1
ATOM 638 O O . ASN A 1 82 ? 7.104 -7.914 4.114 1.00 98.00 82 ASN A O 1
ATOM 642 N N . ILE A 1 83 ? 7.521 -7.737 1.910 1.00 98.50 83 ILE A N 1
ATOM 643 C CA . ILE A 1 83 ? 6.134 -7.456 1.515 1.00 98.50 83 ILE A CA 1
ATOM 644 C C . ILE A 1 83 ? 5.280 -8.725 1.614 1.00 98.50 83 ILE A C 1
ATOM 646 O O . ILE A 1 83 ? 4.190 -8.666 2.186 1.00 98.50 83 ILE A O 1
ATOM 650 N N . LEU A 1 84 ? 5.790 -9.859 1.121 1.00 97.88 84 LEU A N 1
ATOM 651 C CA . LEU A 1 84 ? 5.124 -11.165 1.201 1.00 97.88 84 LEU A CA 1
ATOM 652 C C . LEU A 1 84 ? 4.856 -11.569 2.657 1.00 97.88 84 LEU A C 1
ATOM 654 O O . LEU A 1 84 ? 3.708 -11.780 3.046 1.00 97.88 84 LEU A O 1
ATOM 658 N N . GLU A 1 85 ? 5.896 -11.589 3.491 1.00 97.38 85 GLU A N 1
ATOM 659 C CA . GLU A 1 85 ? 5.779 -11.956 4.904 1.00 97.38 85 GLU A CA 1
ATOM 660 C C . GLU A 1 85 ? 4.871 -10.999 5.683 1.00 97.38 85 GLU A C 1
ATOM 662 O O . GLU A 1 85 ? 4.133 -11.428 6.566 1.00 97.38 85 GLU A O 1
ATOM 667 N N . ALA A 1 86 ? 4.898 -9.700 5.368 1.00 98.19 86 ALA A N 1
ATOM 668 C CA . ALA A 1 86 ? 4.003 -8.731 5.992 1.00 98.19 86 ALA A CA 1
ATOM 669 C C . ALA A 1 86 ? 2.535 -8.985 5.627 1.00 98.19 86 ALA A C 1
ATOM 671 O O . ALA A 1 86 ? 1.674 -8.852 6.493 1.00 98.19 86 ALA A O 1
ATOM 672 N N . ALA A 1 87 ? 2.239 -9.368 4.381 1.00 98.12 87 ALA A N 1
ATOM 673 C CA . ALA A 1 87 ? 0.883 -9.715 3.964 1.00 98.12 87 ALA A CA 1
ATOM 674 C C . ALA A 1 87 ? 0.374 -10.980 4.676 1.00 98.12 87 ALA A C 1
ATOM 676 O O . ALA A 1 87 ? -0.745 -10.971 5.190 1.00 98.12 87 ALA A O 1
ATOM 677 N N . CYS A 1 88 ? 1.208 -12.021 4.780 1.00 96.88 88 CYS A N 1
ATOM 678 C CA . CYS A 1 88 ? 0.882 -13.234 5.539 1.00 96.88 88 CYS A CA 1
ATOM 679 C C . CYS A 1 88 ? 0.687 -12.935 7.030 1.00 96.88 88 CYS A C 1
ATOM 681 O O . CYS A 1 88 ? -0.288 -13.370 7.637 1.00 96.88 88 CYS A O 1
ATOM 683 N N . HIS A 1 89 ? 1.576 -12.141 7.627 1.00 97.06 89 HIS A N 1
ATOM 684 C CA . HIS A 1 89 ? 1.476 -11.800 9.041 1.00 97.06 89 HIS A CA 1
ATOM 685 C C . HIS A 1 89 ? 0.251 -10.936 9.352 1.00 97.06 89 HIS A C 1
ATOM 687 O O . HIS A 1 89 ? -0.409 -11.158 10.362 1.00 97.06 89 HIS A O 1
ATOM 693 N N . ALA A 1 90 ? -0.090 -9.987 8.473 1.00 97.81 90 ALA A N 1
ATOM 694 C CA . ALA A 1 90 ? -1.307 -9.188 8.596 1.00 97.81 90 ALA A CA 1
ATOM 695 C C . ALA A 1 90 ? -2.551 -10.081 8.694 1.00 97.81 90 ALA A C 1
ATOM 697 O O . ALA A 1 90 ? -3.432 -9.835 9.516 1.00 97.81 90 ALA A O 1
ATOM 698 N N . ASP A 1 91 ? -2.599 -11.140 7.887 1.00 96.81 91 ASP A N 1
ATOM 699 C CA . ASP A 1 91 ? -3.657 -12.138 7.960 1.00 96.81 91 ASP A CA 1
ATOM 700 C C . ASP A 1 91 ? -3.656 -12.904 9.291 1.00 96.81 91 ASP A C 1
ATOM 702 O O . ASP A 1 91 ? -4.696 -13.003 9.945 1.00 96.81 91 ASP A O 1
ATOM 706 N N . ALA A 1 92 ? -2.483 -13.372 9.728 1.00 95.75 92 ALA A N 1
ATOM 707 C CA . ALA A 1 92 ? -2.316 -14.128 10.969 1.00 95.75 92 ALA A CA 1
ATOM 708 C C . ALA A 1 92 ? -2.763 -13.349 12.222 1.00 95.75 92 ALA A C 1
ATOM 710 O O . ALA A 1 92 ? -3.315 -13.936 13.153 1.00 95.75 92 ALA A O 1
ATOM 711 N N . ILE A 1 93 ? -2.590 -12.022 12.236 1.00 95.88 93 ILE A N 1
ATOM 712 C CA . ILE A 1 93 ? -3.038 -11.154 13.341 1.00 95.88 93 ILE A CA 1
ATOM 713 C C . ILE A 1 93 ? -4.486 -10.655 13.183 1.00 95.88 93 ILE A C 1
ATOM 715 O O . ILE A 1 93 ? -4.938 -9.802 13.946 1.00 95.88 93 ILE A O 1
ATOM 719 N N . GLY A 1 94 ? -5.240 -11.170 12.204 1.00 96.69 94 GLY A N 1
ATOM 720 C CA . GLY A 1 94 ? -6.646 -10.814 11.988 1.00 96.69 94 GLY A CA 1
ATOM 721 C C . GLY A 1 94 ? -6.867 -9.456 11.314 1.00 96.69 94 GLY A C 1
ATOM 722 O O . GLY A 1 94 ? -7.981 -8.929 11.341 1.00 96.69 94 GLY A O 1
ATOM 723 N N . LEU A 1 95 ? -5.835 -8.899 10.676 1.00 98.19 95 LEU A N 1
ATOM 724 C CA . LEU A 1 95 ? -5.879 -7.657 9.903 1.00 98.19 95 LEU A CA 1
ATOM 725 C C . LEU A 1 95 ? -5.595 -7.929 8.413 1.00 98.19 95 LEU A C 1
ATOM 727 O O . LEU A 1 95 ? -4.685 -7.319 7.844 1.00 98.19 95 LEU A O 1
ATOM 731 N N . PRO A 1 96 ? -6.357 -8.816 7.737 1.00 98.44 96 PRO A N 1
ATOM 732 C CA . PRO A 1 96 ? -6.042 -9.205 6.370 1.00 98.44 96 PRO A CA 1
ATOM 733 C C . PRO A 1 96 ? -6.070 -7.996 5.437 1.00 98.44 96 PRO A C 1
ATOM 735 O O . PRO A 1 96 ? -6.978 -7.155 5.505 1.00 98.44 96 PRO A O 1
ATOM 738 N N . LEU A 1 97 ? -5.080 -7.910 4.549 1.00 98.69 97 LEU A N 1
ATOM 739 C CA . LEU A 1 97 ? -4.963 -6.799 3.616 1.00 98.69 97 LEU A CA 1
ATOM 740 C C . LEU A 1 97 ? -5.958 -6.985 2.467 1.00 98.69 97 LEU A C 1
ATOM 742 O O . LEU A 1 97 ? -5.749 -7.762 1.536 1.00 98.69 97 LEU A O 1
ATOM 746 N N . ASN A 1 98 ? -7.085 -6.292 2.548 1.00 98.62 98 ASN A N 1
ATOM 747 C CA . ASN A 1 98 ? -8.240 -6.539 1.693 1.00 98.62 98 ASN A CA 1
ATOM 748 C C . ASN A 1 98 ? -8.531 -5.405 0.707 1.00 98.62 98 ASN A C 1
ATOM 750 O O . ASN A 1 98 ? -9.436 -5.541 -0.115 1.00 98.62 98 ASN A O 1
ATOM 754 N N . ARG A 1 99 ? -7.778 -4.302 0.747 1.00 98.62 99 ARG A N 1
ATOM 755 C CA . ARG A 1 99 ? -7.956 -3.161 -0.154 1.00 98.62 99 ARG A CA 1
ATOM 756 C C . ARG A 1 99 ? -6.664 -2.803 -0.869 1.00 98.62 99 ARG A C 1
ATOM 758 O O . ARG A 1 99 ? -5.672 -2.478 -0.225 1.00 98.62 99 ARG A O 1
ATOM 765 N N . PHE A 1 100 ? -6.719 -2.762 -2.196 1.00 98.81 100 PHE A N 1
ATOM 766 C CA . PHE A 1 100 ? -5.626 -2.319 -3.051 1.00 98.81 100 PHE A CA 1
ATOM 767 C C . PHE A 1 100 ? -5.900 -0.909 -3.577 1.00 98.81 100 PHE A C 1
ATOM 769 O O . PHE A 1 100 ? -6.949 -0.647 -4.165 1.00 98.81 100 PHE A O 1
ATOM 776 N N . THR A 1 101 ? -4.974 0.016 -3.350 1.00 98.69 101 THR A N 1
ATOM 777 C CA . THR A 1 101 ? -5.081 1.423 -3.744 1.00 98.69 101 THR A CA 1
ATOM 778 C C . THR A 1 101 ? -3.824 1.850 -4.480 1.00 98.69 101 THR A C 1
ATOM 780 O O . THR A 1 101 ? -2.729 1.666 -3.974 1.00 98.69 101 THR A O 1
ATOM 783 N N . THR A 1 102 ? -3.976 2.439 -5.658 1.00 98.56 102 THR A N 1
ATOM 784 C CA . THR A 1 102 ? -2.893 3.087 -6.401 1.00 98.56 102 THR A CA 1
ATOM 785 C C . THR A 1 102 ? -3.108 4.589 -6.378 1.00 98.56 102 THR A C 1
ATOM 787 O O . THR A 1 102 ? -4.232 5.034 -6.615 1.00 98.56 102 THR A O 1
ATOM 790 N N . ILE A 1 103 ? -2.061 5.356 -6.084 1.00 98.50 103 ILE A N 1
ATOM 791 C CA . ILE A 1 103 ? -2.083 6.818 -6.152 1.00 98.50 103 ILE A CA 1
ATOM 792 C C . ILE A 1 103 ? -0.983 7.273 -7.106 1.00 98.50 103 ILE A C 1
ATOM 794 O O . ILE A 1 103 ? 0.190 7.015 -6.848 1.00 98.50 103 ILE A O 1
ATOM 798 N N . HIS A 1 104 ? -1.371 7.950 -8.182 1.00 98.06 104 HIS A N 1
ATOM 799 C CA . HIS A 1 104 ? -0.473 8.602 -9.128 1.00 98.06 104 HIS A CA 1
ATOM 800 C C . HIS A 1 104 ? -0.173 10.011 -8.626 1.00 98.06 104 HIS A C 1
ATOM 802 O O . HIS A 1 104 ? -0.976 10.926 -8.814 1.00 98.06 104 HIS A O 1
ATOM 808 N N . TRP A 1 105 ? 0.947 10.174 -7.925 1.00 98.06 105 TRP A N 1
ATOM 809 C CA . TRP A 1 105 ? 1.283 11.433 -7.265 1.00 98.06 105 TRP A CA 1
ATOM 810 C C . TRP A 1 105 ? 1.664 12.520 -8.259 1.00 98.06 105 TRP A C 1
ATOM 812 O O . TRP A 1 105 ? 1.175 13.643 -8.140 1.00 98.06 105 TRP A O 1
ATOM 822 N N . GLU A 1 106 ? 2.446 12.170 -9.275 1.00 96.50 106 GLU A N 1
ATOM 823 C CA . GLU A 1 106 ? 2.825 13.090 -10.349 1.00 96.50 106 GLU A CA 1
ATOM 824 C C . GLU A 1 106 ? 1.610 13.496 -11.185 1.00 96.50 106 GLU A C 1
ATOM 826 O O . GLU A 1 106 ? 1.343 14.678 -11.406 1.00 96.50 106 GLU A O 1
ATOM 831 N N . ALA A 1 107 ? 0.738 12.533 -11.503 1.00 96.50 107 ALA A N 1
ATOM 832 C CA . ALA A 1 107 ? -0.573 12.848 -12.055 1.00 96.50 107 ALA A CA 1
ATOM 833 C C . ALA A 1 107 ? -1.467 13.612 -11.059 1.00 96.50 107 ALA A C 1
ATOM 835 O O . ALA A 1 107 ? -2.511 14.105 -11.457 1.00 96.50 107 ALA A O 1
ATOM 836 N N . GLY A 1 108 ? -1.110 13.741 -9.788 1.00 97.12 108 GLY A N 1
ATOM 837 C CA . GLY A 1 108 ? -1.747 14.639 -8.827 1.00 97.12 108 GLY A CA 1
ATOM 838 C C . GLY A 1 108 ? -1.111 16.032 -8.773 1.00 97.12 108 GLY A C 1
ATOM 839 O O . GLY A 1 108 ? -1.632 16.881 -8.060 1.00 97.12 108 GLY A O 1
ATOM 840 N N . GLY A 1 109 ? -0.024 16.292 -9.502 1.00 97.44 109 GLY A N 1
ATOM 841 C CA . GLY A 1 109 ? 0.731 17.549 -9.443 1.00 97.44 109 GLY A CA 1
ATOM 842 C C . GLY A 1 109 ? 1.766 17.619 -8.315 1.00 97.44 109 GLY A C 1
ATOM 843 O O . GLY A 1 109 ? 2.271 18.699 -8.035 1.00 97.44 109 GLY A O 1
ATOM 844 N N . VAL A 1 110 ? 2.078 16.500 -7.653 1.00 97.38 110 VAL A N 1
ATOM 845 C CA . VAL A 1 110 ? 3.218 16.418 -6.723 1.00 97.38 110 VAL A CA 1
ATOM 846 C C . VAL A 1 110 ? 4.491 16.218 -7.547 1.00 97.38 110 VAL A C 1
ATOM 848 O O . VAL A 1 110 ? 4.494 15.355 -8.417 1.00 97.38 110 VAL A O 1
ATOM 851 N N . THR A 1 111 ? 5.553 16.983 -7.288 1.00 95.19 111 THR A N 1
ATOM 852 C CA . THR A 1 111 ? 6.772 16.979 -8.127 1.00 95.19 111 THR A CA 1
ATOM 853 C C . THR A 1 111 ? 8.050 16.528 -7.417 1.00 95.19 111 THR A C 1
ATOM 855 O O . THR A 1 111 ? 8.993 16.131 -8.090 1.00 95.19 111 THR A O 1
ATOM 858 N N . GLU A 1 112 ? 8.113 16.577 -6.081 1.00 91.00 112 GLU A N 1
ATOM 859 C CA . GLU A 1 112 ? 9.373 16.358 -5.346 1.00 91.00 112 GLU A CA 1
ATOM 860 C C . GLU A 1 112 ? 9.225 15.370 -4.180 1.00 91.00 112 GLU A C 1
ATOM 862 O O . GLU A 1 112 ? 9.863 14.317 -4.154 1.00 91.00 112 GLU A O 1
ATOM 867 N N . ASP A 1 113 ? 8.365 15.673 -3.199 1.00 95.00 113 ASP A N 1
ATOM 868 C CA . ASP A 1 113 ? 8.246 14.869 -1.974 1.00 95.00 113 ASP A CA 1
ATOM 869 C C . ASP A 1 113 ? 7.162 13.782 -2.069 1.00 95.00 113 ASP A C 1
ATOM 871 O O . ASP A 1 113 ? 6.205 13.718 -1.291 1.00 95.00 113 ASP A O 1
ATOM 875 N N . PHE A 1 114 ? 7.313 12.882 -3.038 1.00 96.12 114 PHE A N 1
ATOM 876 C CA . PHE A 1 114 ? 6.391 11.762 -3.247 1.00 96.12 114 PHE A CA 1
ATOM 877 C C . PHE A 1 114 ? 6.311 10.810 -2.042 1.00 96.12 114 PHE A C 1
ATOM 879 O O . PHE A 1 114 ? 5.243 10.287 -1.684 1.00 96.12 114 PHE A O 1
ATOM 886 N N . GLN A 1 115 ? 7.448 10.587 -1.374 1.00 95.81 115 GLN A N 1
ATOM 887 C CA . GLN A 1 115 ? 7.510 9.758 -0.173 1.00 95.81 115 GLN A CA 1
ATOM 888 C C . GLN A 1 115 ? 6.780 10.430 0.999 1.00 95.81 115 GLN A C 1
ATOM 890 O O . GLN A 1 115 ? 6.034 9.757 1.719 1.00 95.81 115 GLN A O 1
ATOM 895 N N . GLY A 1 116 ? 6.965 11.737 1.198 1.00 96.25 116 GLY A N 1
ATOM 896 C CA . GLY A 1 116 ? 6.256 12.513 2.208 1.00 96.25 116 GLY A CA 1
ATOM 897 C C . GLY A 1 116 ? 4.760 12.591 1.934 1.00 96.25 116 GLY A C 1
ATOM 898 O O . GLY A 1 116 ? 3.980 12.360 2.858 1.00 96.25 116 GLY A O 1
ATOM 899 N N . ALA A 1 117 ? 4.341 12.770 0.677 1.00 98.00 117 ALA A N 1
ATOM 900 C CA . ALA A 1 117 ? 2.934 12.705 0.273 1.00 98.00 117 ALA A CA 1
ATOM 901 C C . ALA A 1 117 ? 2.307 11.341 0.618 1.00 98.00 117 ALA A C 1
ATOM 903 O O . ALA A 1 117 ? 1.247 11.270 1.250 1.00 98.00 117 ALA A O 1
ATOM 904 N N . THR A 1 118 ? 3.014 10.246 0.315 1.00 98.25 118 THR A N 1
ATOM 905 C CA . THR A 1 118 ? 2.610 8.884 0.706 1.00 98.25 118 THR A CA 1
ATOM 906 C C . THR A 1 118 ? 2.476 8.749 2.225 1.00 98.25 118 THR A C 1
ATOM 908 O O . THR A 1 118 ? 1.461 8.258 2.727 1.00 98.25 118 THR A O 1
ATOM 911 N N . GLY A 1 119 ? 3.471 9.220 2.983 1.00 98.06 119 GLY A N 1
ATOM 912 C CA . GLY A 1 119 ? 3.451 9.195 4.446 1.00 98.06 119 GLY A CA 1
ATOM 913 C C . GLY A 1 119 ? 2.311 10.025 5.046 1.00 98.06 119 GLY A C 1
ATOM 914 O O . GLY A 1 119 ? 1.628 9.567 5.964 1.00 98.06 119 GLY A O 1
ATOM 915 N N . ALA A 1 120 ? 2.056 11.215 4.504 1.00 98.38 120 ALA A N 1
ATOM 916 C CA . ALA A 1 120 ? 0.991 12.117 4.929 1.00 98.38 120 ALA A CA 1
ATOM 917 C C . ALA A 1 120 ? -0.406 11.532 4.667 1.00 98.38 120 ALA A C 1
ATOM 919 O O . ALA A 1 120 ? -1.296 11.677 5.517 1.00 98.38 120 ALA A O 1
ATOM 920 N N . PHE A 1 121 ? -0.584 10.835 3.540 1.00 98.69 121 PHE A N 1
ATOM 921 C CA . PHE A 1 121 ? -1.812 10.115 3.209 1.00 98.69 121 PHE A CA 1
ATOM 922 C C . PHE A 1 121 ? -2.047 8.948 4.171 1.00 98.69 121 PHE A C 1
ATOM 924 O O . PHE A 1 121 ? -3.116 8.846 4.777 1.00 98.69 121 PHE A O 1
ATOM 931 N N . LEU A 1 122 ? -1.031 8.101 4.373 1.00 98.69 122 LEU A N 1
ATOM 932 C CA . LEU A 1 122 ? -1.111 6.951 5.278 1.00 98.69 122 LEU A CA 1
ATOM 933 C C . LEU A 1 122 ? -1.344 7.375 6.730 1.00 98.69 122 LEU A C 1
ATOM 935 O O . LEU A 1 122 ? -2.130 6.738 7.429 1.00 98.69 122 LEU A O 1
ATOM 939 N N . LYS A 1 123 ? -0.722 8.471 7.180 1.00 98.38 123 LYS A N 1
ATOM 940 C CA . LYS A 1 123 ? -0.965 9.042 8.511 1.00 98.38 123 LYS A CA 1
ATOM 941 C C . LYS A 1 123 ? -2.434 9.417 8.693 1.00 98.38 123 LYS A C 1
ATOM 943 O O . LYS A 1 123 ? -3.045 9.003 9.672 1.00 98.38 123 LYS A O 1
ATOM 948 N N . ARG A 1 124 ? -3.026 10.124 7.726 1.00 98.69 124 ARG A N 1
ATOM 949 C CA . ARG A 1 124 ? -4.447 10.514 7.765 1.00 98.69 124 ARG A CA 1
ATOM 950 C C . ARG A 1 124 ? -5.380 9.308 7.752 1.00 98.69 124 ARG A C 1
ATOM 952 O O . ARG A 1 124 ? -6.329 9.278 8.531 1.00 98.69 124 ARG A O 1
ATOM 959 N N . ALA A 1 125 ? -5.090 8.309 6.919 1.00 98.69 125 ALA A N 1
ATOM 960 C CA . ALA A 1 125 ? -5.840 7.057 6.898 1.00 98.69 125 ALA A CA 1
ATOM 961 C C . ALA A 1 125 ? -5.772 6.332 8.254 1.00 98.69 125 ALA A C 1
ATOM 963 O O . ALA A 1 125 ? -6.807 5.935 8.791 1.00 98.69 125 ALA A O 1
ATOM 964 N N . LYS A 1 126 ? -4.570 6.226 8.838 1.00 98.62 126 LYS A N 1
ATOM 965 C CA . LYS A 1 126 ? -4.339 5.614 10.153 1.00 98.62 126 LYS A CA 1
ATOM 966 C C . LYS A 1 126 ? -5.079 6.360 11.259 1.00 98.62 126 LYS A C 1
ATOM 968 O O . LYS A 1 126 ? -5.781 5.727 12.040 1.00 98.62 126 LYS A O 1
ATOM 973 N N . ASP A 1 127 ? -4.952 7.683 11.326 1.00 98.56 127 ASP A N 1
ATOM 974 C CA . ASP A 1 127 ? -5.620 8.498 12.345 1.00 98.56 127 ASP A CA 1
ATOM 975 C C . ASP A 1 127 ? -7.144 8.389 12.237 1.00 98.56 127 ASP A C 1
ATOM 977 O O . ASP A 1 127 ? -7.832 8.213 13.241 1.00 98.56 127 ASP A O 1
ATOM 981 N N . TRP A 1 128 ? -7.680 8.395 11.016 1.00 98.69 128 TRP A N 1
ATOM 982 C CA . TRP A 1 128 ? -9.113 8.245 10.790 1.00 98.69 128 TRP A CA 1
ATOM 983 C C . TRP A 1 128 ? -9.663 6.875 11.214 1.00 98.69 128 TRP A C 1
ATOM 985 O O . TRP A 1 128 ? -10.771 6.810 11.761 1.00 98.69 128 TRP A O 1
ATOM 995 N N . LEU A 1 129 ? -8.907 5.795 10.975 1.00 98.62 129 LEU A N 1
ATOM 996 C CA . LEU A 1 129 ? -9.252 4.438 11.420 1.00 98.62 129 LEU A CA 1
ATOM 997 C C . LEU A 1 129 ? -9.124 4.294 12.940 1.00 98.62 129 LEU A C 1
ATOM 999 O O . LEU A 1 129 ? -10.025 3.752 13.581 1.00 98.62 129 LEU A O 1
ATOM 1003 N N . ARG A 1 130 ? -8.066 4.861 13.528 1.00 98.25 130 ARG A N 1
ATOM 1004 C CA . ARG A 1 130 ? -7.834 4.863 14.977 1.00 98.25 130 ARG A CA 1
ATOM 1005 C C . ARG A 1 130 ? -8.982 5.523 15.736 1.00 98.25 130 ARG A C 1
ATOM 1007 O O . ARG A 1 130 ? -9.458 4.960 16.714 1.00 98.25 130 ARG A O 1
ATOM 1014 N N . LEU A 1 131 ? -9.497 6.652 15.241 1.00 98.44 131 LEU A N 1
ATOM 1015 C CA . LEU A 1 131 ? -10.678 7.327 15.806 1.00 98.44 131 LEU A CA 1
ATOM 1016 C C . LEU A 1 131 ? -11.969 6.485 15.752 1.00 98.44 131 LEU A C 1
ATOM 1018 O O . LEU A 1 131 ? -12.972 6.863 16.344 1.00 98.44 131 LEU A O 1
ATOM 1022 N N . ARG A 1 132 ? -11.964 5.356 15.037 1.00 98.38 132 ARG A N 1
ATOM 1023 C CA . ARG A 1 132 ? -13.075 4.394 14.939 1.00 98.38 132 ARG A CA 1
ATOM 1024 C C . ARG A 1 132 ? -12.767 3.067 15.634 1.00 98.38 132 ARG A C 1
ATOM 1026 O O . ARG A 1 132 ? -13.466 2.086 15.390 1.00 98.38 132 ARG A O 1
ATOM 1033 N N . GLY A 1 133 ? -11.710 3.023 16.447 1.00 98.12 133 GLY A N 1
ATOM 1034 C CA . GLY A 1 133 ? -11.273 1.808 17.135 1.00 98.12 133 GLY A CA 1
ATOM 1035 C C . GLY A 1 133 ? -10.782 0.717 16.182 1.00 98.12 133 GLY A C 1
ATOM 1036 O O . GLY A 1 133 ? -10.912 -0.462 16.488 1.00 98.12 133 GLY A O 1
ATOM 1037 N N . VAL A 1 134 ? -10.279 1.091 15.000 1.00 98.25 134 VAL A N 1
ATOM 1038 C CA . VAL A 1 134 ? -9.751 0.146 14.012 1.00 98.25 134 VAL A CA 1
ATOM 1039 C C . VAL A 1 134 ? -8.251 0.335 13.876 1.00 98.25 134 VAL A C 1
ATOM 1041 O O . VAL A 1 134 ? -7.767 1.430 13.584 1.00 98.25 134 VAL A O 1
ATOM 1044 N N . GLU A 1 135 ? -7.518 -0.758 14.043 1.00 98.25 135 GLU A N 1
ATOM 1045 C CA . GLU A 1 135 ? -6.096 -0.802 13.749 1.00 98.25 135 GLU A CA 1
ATOM 1046 C C . GLU A 1 135 ? -5.854 -0.910 12.236 1.00 98.25 135 GLU A C 1
ATOM 1048 O O . GLU A 1 135 ? -6.563 -1.612 11.514 1.00 98.25 135 GLU A O 1
ATOM 1053 N N . MET A 1 136 ? -4.847 -0.190 11.740 1.00 98.00 136 MET A N 1
ATOM 1054 C CA . MET A 1 136 ? -4.483 -0.197 10.326 1.00 98.00 136 MET A CA 1
ATOM 1055 C C . MET A 1 136 ? -3.224 -1.037 10.110 1.00 98.00 136 MET A C 1
ATOM 1057 O O . MET A 1 136 ? -2.156 -0.690 10.614 1.00 98.00 136 MET A O 1
ATOM 1061 N N . ALA A 1 137 ? -3.340 -2.082 9.296 1.00 98.69 137 ALA A N 1
ATOM 1062 C CA . ALA A 1 137 ? -2.214 -2.794 8.701 1.00 98.69 137 ALA A CA 1
ATOM 1063 C C . ALA A 1 137 ? -2.064 -2.374 7.231 1.00 98.69 137 ALA A C 1
ATOM 1065 O O . ALA A 1 137 ? -3.069 -2.226 6.529 1.00 98.69 137 ALA A O 1
ATOM 1066 N N . TYR A 1 138 ? -0.837 -2.150 6.761 1.00 98.81 138 TYR A N 1
ATOM 1067 C CA . TYR A 1 138 ? -0.584 -1.857 5.351 1.00 98.81 138 TYR A CA 1
ATOM 1068 C C . TYR A 1 138 ? 0.830 -2.218 4.905 1.00 98.81 138 TYR A C 1
ATOM 1070 O O . TYR A 1 138 ? 1.785 -2.174 5.679 1.00 98.81 138 TYR A O 1
ATOM 1078 N N . VAL A 1 139 ? 0.968 -2.450 3.606 1.00 98.81 139 VAL A N 1
ATOM 1079 C CA . VAL A 1 139 ? 2.233 -2.447 2.873 1.00 98.81 139 VAL A CA 1
ATOM 1080 C C . VAL A 1 139 ? 2.126 -1.479 1.700 1.00 98.81 139 VAL A C 1
ATOM 1082 O O . VAL A 1 139 ? 1.028 -1.223 1.197 1.00 98.81 139 VAL A O 1
ATOM 1085 N N . TRP A 1 140 ? 3.247 -0.920 1.257 1.00 98.75 140 TRP A N 1
ATOM 1086 C CA . TRP A 1 140 ? 3.274 -0.117 0.039 1.00 98.75 140 TRP A CA 1
ATOM 1087 C C . TRP A 1 140 ? 4.568 -0.288 -0.748 1.00 98.75 140 TRP A C 1
ATOM 1089 O O . TRP A 1 140 ? 5.623 -0.582 -0.179 1.00 98.75 140 TRP A O 1
ATOM 1099 N N . VAL A 1 141 ? 4.460 -0.068 -2.057 1.00 98.38 141 VAL A N 1
ATOM 1100 C CA . VAL A 1 141 ? 5.552 -0.067 -3.033 1.00 98.38 141 VAL A CA 1
ATOM 1101 C C . VAL A 1 141 ? 5.428 1.187 -3.898 1.00 98.38 141 VAL A C 1
ATOM 1103 O O . VAL A 1 141 ? 4.343 1.482 -4.391 1.00 98.38 141 VAL A O 1
ATOM 1106 N N . ARG A 1 142 ? 6.521 1.937 -4.050 1.00 97.62 142 ARG A N 1
ATOM 1107 C CA . ARG A 1 142 ? 6.653 3.050 -4.996 1.00 97.62 142 ARG A CA 1
ATOM 1108 C C . ARG A 1 142 ? 7.245 2.551 -6.304 1.00 97.62 142 ARG A C 1
ATOM 1110 O O . ARG A 1 142 ? 8.164 1.727 -6.315 1.00 97.62 142 ARG A O 1
ATOM 1117 N N . GLU A 1 143 ? 6.745 3.116 -7.384 1.00 95.94 143 GLU A N 1
ATOM 1118 C CA . GLU A 1 143 ? 7.201 2.865 -8.738 1.00 95.94 143 GLU A CA 1
ATOM 1119 C C . GLU A 1 143 ? 7.284 4.181 -9.499 1.00 95.94 143 GLU A C 1
ATOM 1121 O O . GLU A 1 143 ? 6.549 5.125 -9.218 1.00 95.94 143 GLU A O 1
ATOM 1126 N N . ASP A 1 144 ? 8.173 4.209 -10.479 1.00 95.38 144 ASP A N 1
ATOM 1127 C CA . ASP A 1 144 ? 8.235 5.252 -11.490 1.00 95.38 144 ASP A CA 1
ATOM 1128 C C . ASP A 1 144 ? 8.134 4.566 -12.851 1.00 95.38 144 ASP A C 1
ATOM 1130 O O . ASP A 1 144 ? 8.796 3.546 -13.085 1.00 95.38 144 ASP A O 1
ATOM 1134 N N . GLY A 1 145 ? 7.241 5.066 -13.698 1.00 89.75 145 GLY A N 1
ATOM 1135 C CA . GLY A 1 145 ? 6.927 4.463 -14.982 1.00 89.75 145 GLY A CA 1
ATOM 1136 C C . GLY A 1 145 ? 6.638 5.527 -16.038 1.00 89.75 145 GLY A C 1
ATOM 1137 O O . GLY A 1 145 ? 5.951 6.502 -15.741 1.00 89.75 145 GLY A O 1
ATOM 1138 N N . PRO A 1 146 ? 7.059 5.311 -17.295 1.00 87.75 146 PRO A N 1
ATOM 1139 C CA . PRO A 1 146 ? 7.102 6.354 -18.325 1.00 87.75 146 PRO A CA 1
ATOM 1140 C C . PRO A 1 146 ? 5.741 6.993 -18.638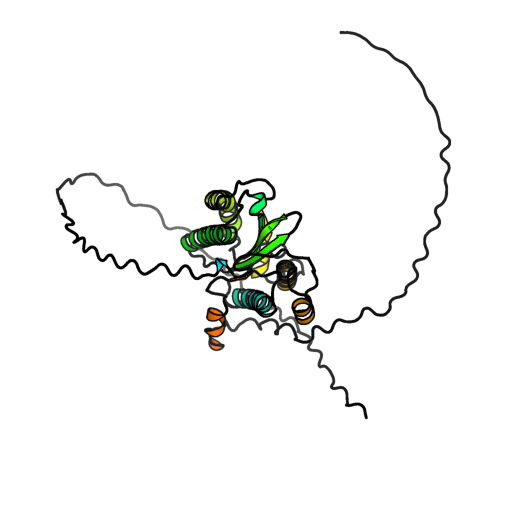 1.00 87.75 146 PRO A C 1
ATOM 1142 O O . PRO A 1 146 ? 5.681 8.153 -19.020 1.00 87.75 146 PRO A O 1
ATOM 1145 N N . ALA A 1 147 ? 4.643 6.250 -18.475 1.00 87.81 147 ALA A N 1
ATOM 1146 C CA . ALA A 1 147 ? 3.291 6.753 -18.729 1.00 87.81 147 ALA A CA 1
ATOM 1147 C C . ALA A 1 147 ? 2.580 7.289 -17.474 1.00 87.81 147 ALA A C 1
ATOM 1149 O O . ALA A 1 147 ? 1.659 8.094 -17.576 1.00 87.81 147 ALA A O 1
ATOM 1150 N N . ALA A 1 148 ? 2.948 6.788 -16.294 1.00 89.25 148 ALA A N 1
ATOM 1151 C CA . ALA A 1 148 ? 2.218 7.020 -15.049 1.00 89.25 148 ALA A CA 1
ATOM 1152 C C . ALA A 1 148 ? 2.911 8.024 -14.120 1.00 89.25 148 ALA A C 1
ATOM 1154 O O . ALA A 1 148 ? 2.271 8.486 -13.168 1.00 89.25 148 ALA A O 1
ATOM 1155 N N . GLY A 1 149 ? 4.187 8.312 -14.387 1.00 94.25 149 GLY A N 1
ATOM 1156 C CA . GLY A 1 149 ? 5.061 9.037 -13.483 1.00 94.25 149 GLY A CA 1
ATOM 1157 C C . GLY A 1 149 ? 5.268 8.296 -12.167 1.00 94.25 149 GLY A C 1
ATOM 1158 O O . GLY A 1 149 ? 4.963 7.095 -12.035 1.00 94.25 149 GLY A O 1
ATOM 1159 N N . GLU A 1 150 ? 5.717 9.032 -11.156 1.00 96.44 150 GLU A N 1
ATOM 1160 C CA . GLU A 1 150 ? 5.887 8.456 -9.832 1.00 96.44 150 GLU A CA 1
ATOM 1161 C C . GLU A 1 150 ? 4.539 8.185 -9.142 1.00 96.44 150 GLU A C 1
ATOM 1163 O O . GLU A 1 150 ? 3.671 9.057 -8.977 1.00 96.44 150 GLU A O 1
ATOM 1168 N N . HIS A 1 151 ? 4.354 6.941 -8.706 1.00 97.38 151 HIS A N 1
ATOM 1169 C CA . HIS A 1 151 ? 3.123 6.473 -8.088 1.00 97.38 151 HIS A CA 1
ATOM 1170 C C . HIS A 1 151 ? 3.389 5.447 -6.984 1.00 97.38 151 HIS A C 1
ATOM 1172 O O . HIS A 1 151 ? 4.477 4.889 -6.843 1.00 97.38 151 HIS A O 1
ATOM 1178 N N . VAL A 1 152 ? 2.371 5.208 -6.157 1.00 98.38 152 VAL A N 1
ATOM 1179 C CA . VAL A 1 152 ? 2.436 4.235 -5.064 1.00 98.38 152 VAL A CA 1
ATOM 1180 C C . VAL A 1 152 ? 1.299 3.230 -5.155 1.00 98.38 152 VAL A C 1
ATOM 1182 O O . VAL A 1 152 ? 0.134 3.591 -5.324 1.00 98.38 152 VAL A O 1
ATOM 1185 N N . HIS A 1 153 ? 1.641 1.961 -4.983 1.00 98.62 153 HIS A N 1
ATOM 1186 C CA . HIS A 1 153 ? 0.728 0.855 -4.757 1.00 98.62 153 HIS A CA 1
ATOM 1187 C C . HIS A 1 153 ? 0.652 0.568 -3.256 1.00 98.62 153 HIS A C 1
ATOM 1189 O O . HIS A 1 153 ? 1.660 0.281 -2.618 1.00 98.62 153 HIS A O 1
ATOM 1195 N N . ILE A 1 154 ? -0.543 0.648 -2.681 1.00 98.81 154 ILE A N 1
ATOM 1196 C CA . ILE A 1 154 ? -0.818 0.463 -1.256 1.00 98.81 154 ILE A CA 1
ATOM 1197 C C . ILE A 1 154 ? -1.795 -0.694 -1.107 1.00 98.81 154 ILE A C 1
ATOM 1199 O O . ILE A 1 154 ? -2.888 -0.678 -1.674 1.00 98.81 154 ILE A O 1
ATOM 1203 N N . LEU A 1 155 ? -1.432 -1.665 -0.285 1.00 98.81 155 LEU A N 1
ATOM 1204 C CA . LEU A 1 155 ? -2.288 -2.774 0.092 1.00 98.81 155 LEU A CA 1
ATOM 1205 C C . LEU A 1 155 ? -2.530 -2.688 1.601 1.00 98.81 155 LEU A C 1
ATOM 1207 O O . LEU A 1 155 ? -1.585 -2.686 2.385 1.00 98.81 155 LEU A O 1
ATOM 1211 N N . LEU A 1 156 ? -3.790 -2.520 2.007 1.00 98.75 156 LEU A N 1
ATOM 1212 C CA . LEU A 1 156 ? -4.160 -2.181 3.384 1.00 98.75 156 LEU A CA 1
ATOM 1213 C C . LEU A 1 156 ? -5.364 -2.977 3.885 1.00 98.75 156 LEU A C 1
ATOM 1215 O O . LEU A 1 156 ? -6.200 -3.433 3.101 1.00 98.75 156 LEU A O 1
ATOM 1219 N N . HIS A 1 157 ? -5.464 -3.096 5.204 1.00 98.75 157 HIS A N 1
ATOM 1220 C CA . HIS A 1 157 ? -6.644 -3.595 5.895 1.00 98.75 157 HIS A CA 1
ATOM 1221 C C . HIS A 1 157 ? -7.704 -2.496 6.044 1.00 98.75 157 HIS A C 1
ATOM 1223 O O . HIS A 1 157 ? -7.420 -1.402 6.539 1.00 98.75 157 HIS A O 1
ATOM 1229 N N . LEU A 1 158 ? -8.943 -2.797 5.652 1.00 98.62 158 LEU A N 1
ATOM 1230 C CA . LEU A 1 158 ? -10.102 -1.934 5.850 1.00 98.62 158 LEU A CA 1
ATOM 1231 C C . LEU A 1 158 ? -11.358 -2.761 6.162 1.00 98.62 158 LEU A C 1
ATOM 1233 O O . LEU A 1 158 ? -11.836 -3.494 5.290 1.00 98.62 158 LEU A O 1
ATOM 1237 N N . PRO A 1 159 ? -11.970 -2.608 7.349 1.00 98.38 159 PRO A N 1
ATOM 1238 C CA . PRO A 1 159 ? -13.232 -3.269 7.654 1.00 98.38 159 PRO A CA 1
ATOM 1239 C C . PRO A 1 159 ? -14.328 -2.907 6.635 1.00 98.38 159 PRO A C 1
ATOM 1241 O O . PRO A 1 159 ? -14.519 -1.716 6.361 1.00 98.38 159 PRO A O 1
ATOM 1244 N N . PRO A 1 160 ? -15.102 -3.881 6.111 1.00 98.25 160 PRO A N 1
ATOM 1245 C CA . PRO A 1 160 ? -16.090 -3.632 5.058 1.00 98.25 160 PRO A CA 1
ATOM 1246 C C . PRO A 1 160 ? -17.106 -2.543 5.415 1.00 98.25 160 PRO A C 1
ATOM 1248 O O . PRO A 1 160 ? -17.456 -1.725 4.569 1.00 98.25 160 PRO A O 1
ATOM 1251 N N . ARG A 1 161 ? -17.503 -2.458 6.693 1.00 98.38 161 ARG A N 1
ATOM 1252 C CA . ARG A 1 161 ? -18.439 -1.440 7.203 1.00 98.38 161 ARG A CA 1
ATOM 1253 C C . ARG A 1 161 ? -17.951 0.007 7.051 1.00 98.38 161 ARG A C 1
ATOM 1255 O O . ARG A 1 161 ? -18.759 0.920 7.129 1.00 98.38 161 ARG A O 1
ATOM 1262 N N . LEU A 1 162 ? -16.650 0.228 6.847 1.00 98.50 162 LEU A N 1
ATOM 1263 C CA . LEU A 1 162 ? -16.041 1.560 6.757 1.00 98.50 162 LEU A CA 1
ATOM 1264 C C . LEU A 1 162 ? -15.695 1.982 5.322 1.00 98.50 162 LEU A C 1
ATOM 1266 O O . LEU A 1 162 ? -15.177 3.081 5.124 1.00 98.50 162 LEU A O 1
ATOM 1270 N N . VAL A 1 163 ? -15.953 1.144 4.310 1.00 97.94 163 VAL A N 1
ATOM 1271 C CA . VAL A 1 163 ? -15.474 1.382 2.936 1.00 97.94 163 VAL A CA 1
ATOM 1272 C C . VAL A 1 163 ? -15.961 2.692 2.336 1.00 97.94 163 VAL A C 1
ATOM 1274 O O . VAL A 1 163 ? -15.170 3.429 1.740 1.00 97.94 163 VAL A O 1
ATOM 1277 N N . ARG A 1 164 ? -17.253 2.980 2.499 1.00 98.00 164 ARG A N 1
ATOM 1278 C CA . ARG A 1 164 ? -17.899 4.158 1.929 1.00 98.00 164 ARG A CA 1
ATOM 1279 C C . ARG A 1 164 ? -17.298 5.423 2.531 1.00 98.00 164 ARG A C 1
ATOM 1281 O O . ARG A 1 164 ? -16.788 6.265 1.794 1.00 98.00 164 ARG A O 1
ATOM 1288 N N . ASP A 1 165 ? -17.272 5.505 3.857 1.00 98.44 165 ASP A N 1
ATOM 1289 C CA . ASP A 1 165 ? -16.769 6.684 4.559 1.00 98.44 165 ASP A CA 1
ATOM 1290 C C . ASP A 1 165 ? -15.268 6.882 4.344 1.00 98.44 165 ASP A C 1
ATOM 1292 O O . ASP A 1 165 ? -14.820 8.007 4.136 1.00 98.44 165 ASP A O 1
ATOM 1296 N N . PHE A 1 166 ? -14.483 5.800 4.329 1.00 98.38 166 PHE A N 1
ATOM 1297 C CA . PHE A 1 166 ? -13.055 5.883 4.028 1.00 98.38 166 PHE A CA 1
ATOM 1298 C C . PHE A 1 166 ? -12.833 6.442 2.620 1.00 98.38 166 PHE A C 1
ATOM 1300 O O . PHE A 1 166 ? -12.016 7.339 2.430 1.00 98.38 166 PHE A O 1
ATOM 1307 N N . SER A 1 167 ? -13.575 5.943 1.626 1.00 97.81 167 SER A N 1
ATOM 1308 C CA . SER A 1 167 ? -13.441 6.387 0.231 1.00 97.81 167 SER A CA 1
ATOM 1309 C C . SER A 1 167 ? -13.827 7.855 0.061 1.00 97.81 167 SER A C 1
ATOM 1311 O O . SER A 1 167 ? -13.130 8.596 -0.629 1.00 97.81 167 SER A O 1
ATOM 1313 N N . TYR A 1 168 ? -14.860 8.312 0.773 1.00 97.88 168 TYR A N 1
ATOM 1314 C CA . TYR A 1 168 ? -15.240 9.725 0.806 1.00 97.88 168 TYR A CA 1
ATOM 1315 C C . TYR A 1 168 ? -14.103 10.628 1.317 1.00 97.88 168 TYR A C 1
ATOM 1317 O O . TYR A 1 168 ? -13.895 11.735 0.818 1.00 97.88 168 TYR A O 1
ATOM 1325 N N . ARG A 1 169 ? -13.313 10.151 2.287 1.00 98.25 169 ARG A N 1
ATOM 1326 C CA . ARG A 1 169 ? -12.215 10.925 2.883 1.00 98.25 169 ARG A CA 1
ATOM 1327 C C . ARG A 1 169 ? -10.961 11.002 2.016 1.00 98.25 169 ARG A C 1
ATOM 1329 O O . ARG A 1 169 ? -10.232 11.988 2.128 1.00 98.25 169 ARG A O 1
ATOM 1336 N N . GLN A 1 170 ? -10.734 10.035 1.124 1.00 98.12 170 GLN A N 1
ATOM 1337 C CA . GLN A 1 170 ? -9.524 9.980 0.291 1.00 98.12 170 GLN A CA 1
ATOM 1338 C C . GLN A 1 170 ? -9.303 11.266 -0.514 1.00 98.12 170 GLN A C 1
ATOM 1340 O O . GLN A 1 170 ? -8.177 11.751 -0.579 1.00 98.12 170 GLN A O 1
ATOM 1345 N N . ARG A 1 171 ? -10.368 11.874 -1.056 1.00 97.69 171 ARG A N 1
ATOM 1346 C CA . ARG A 1 171 ? -10.269 13.145 -1.795 1.00 97.69 171 ARG A CA 1
ATOM 1347 C C . ARG A 1 171 ? -9.697 14.275 -0.937 1.00 97.69 171 ARG A C 1
ATOM 1349 O O . ARG A 1 171 ? -8.828 15.009 -1.398 1.00 97.69 171 ARG A O 1
ATOM 1356 N N . GLY A 1 172 ? -10.180 14.420 0.296 1.00 98.25 172 GLY A N 1
ATOM 1357 C CA . GLY A 1 172 ? -9.686 15.438 1.226 1.00 98.25 172 GLY A CA 1
ATOM 1358 C C . GLY A 1 172 ? -8.247 15.171 1.660 1.00 98.25 172 GLY A C 1
ATOM 1359 O O . GLY A 1 172 ? -7.450 16.099 1.760 1.00 98.25 172 GLY A O 1
ATOM 1360 N N . TRP A 1 173 ? -7.886 13.901 1.858 1.00 98.62 173 TRP A N 1
ATOM 1361 C CA . TRP A 1 173 ? -6.515 13.528 2.203 1.00 98.62 173 TRP A CA 1
ATOM 1362 C C . TRP A 1 173 ? -5.534 13.805 1.073 1.00 98.62 173 TRP A C 1
ATOM 1364 O O . TRP A 1 173 ? -4.481 14.359 1.354 1.00 98.62 173 TRP A O 1
ATOM 1374 N N . LEU A 1 174 ? -5.887 13.496 -0.179 1.00 98.31 174 LEU A N 1
ATOM 1375 C CA . LEU A 1 174 ? -5.053 13.801 -1.346 1.00 98.31 174 LEU A CA 1
ATOM 1376 C C . LEU A 1 174 ? -4.757 15.299 -1.447 1.00 98.31 174 LEU A C 1
ATOM 1378 O O . LEU A 1 174 ? -3.591 15.679 -1.512 1.00 98.31 174 LEU A O 1
ATOM 1382 N N . LYS A 1 175 ? -5.791 16.144 -1.336 1.00 98.19 175 LYS A N 1
ATOM 1383 C CA . LYS A 1 175 ? -5.623 17.606 -1.296 1.00 98.19 175 LYS A CA 1
ATOM 1384 C C . LYS A 1 175 ? -4.681 18.047 -0.179 1.00 98.19 175 LYS A C 1
ATOM 1386 O O . LYS A 1 175 ? -3.776 18.838 -0.403 1.00 98.19 175 LYS A O 1
ATOM 1391 N N . ALA A 1 176 ? -4.853 17.486 1.016 1.00 97.75 176 ALA A N 1
ATOM 1392 C CA . ALA A 1 176 ? -4.000 17.784 2.163 1.00 97.75 176 ALA A CA 1
ATOM 1393 C C . ALA A 1 176 ? -2.562 17.236 2.040 1.00 97.75 176 ALA A C 1
ATOM 1395 O O . ALA A 1 176 ? -1.736 17.539 2.897 1.00 97.75 176 ALA A O 1
ATOM 1396 N N . CYS A 1 177 ? -2.274 16.417 1.023 1.00 97.75 177 CYS A N 1
ATOM 1397 C CA . CYS A 1 177 ? -0.933 15.950 0.664 1.00 97.75 177 CYS A CA 1
ATOM 1398 C C . CYS A 1 177 ? -0.346 16.732 -0.526 1.00 97.75 177 CYS A C 1
ATOM 1400 O O . CYS A 1 177 ? 0.651 16.295 -1.087 1.00 97.75 177 CYS A O 1
ATOM 1402 N N . GLY A 1 178 ? -0.972 17.842 -0.938 1.00 97.19 178 GLY A N 1
ATOM 1403 C CA . GLY A 1 178 ? -0.527 18.659 -2.072 1.00 97.19 178 GLY A CA 1
ATOM 1404 C C . GLY A 1 178 ? -1.008 18.166 -3.439 1.00 97.19 178 GLY A C 1
ATOM 1405 O O . GLY A 1 178 ? -0.688 18.782 -4.448 1.00 97.19 178 GLY A O 1
ATOM 1406 N N . ALA A 1 179 ? -1.800 17.091 -3.499 1.00 97.94 179 ALA A N 1
ATOM 1407 C CA . ALA A 1 179 ? -2.296 16.562 -4.763 1.00 97.94 179 ALA A CA 1
ATOM 1408 C C . ALA A 1 179 ? -3.624 17.215 -5.180 1.00 97.94 179 ALA A C 1
ATOM 1410 O O . ALA A 1 179 ? -4.595 17.279 -4.418 1.00 97.94 179 ALA A O 1
ATOM 1411 N N . THR A 1 180 ? -3.716 17.606 -6.444 1.00 97.69 180 THR A N 1
ATOM 1412 C CA . THR A 1 180 ? -4.962 17.999 -7.096 1.00 97.69 180 THR A CA 1
ATOM 1413 C C . THR A 1 180 ? -5.764 16.756 -7.459 1.00 97.69 180 THR A C 1
ATOM 1415 O O . THR A 1 180 ? -5.333 15.898 -8.226 1.00 97.69 180 THR A O 1
ATOM 1418 N N . PHE A 1 181 ? -6.975 16.648 -6.913 1.00 96.31 181 PHE A N 1
ATOM 1419 C CA . PHE A 1 181 ? -7.853 15.525 -7.221 1.00 96.31 181 PHE A CA 1
ATOM 1420 C C . PHE A 1 181 ? -8.433 15.647 -8.635 1.00 96.31 181 PHE A C 1
ATOM 1422 O O . PHE A 1 181 ? -9.249 16.532 -8.892 1.00 96.31 181 PHE A O 1
ATOM 1429 N N . ARG A 1 182 ? -8.085 14.697 -9.506 1.00 96.06 182 ARG A N 1
ATOM 1430 C CA . ARG A 1 182 ? -8.701 14.485 -10.824 1.00 96.06 182 ARG A CA 1
ATOM 1431 C C . ARG A 1 182 ? -8.932 12.996 -11.079 1.00 96.06 182 ARG A C 1
ATOM 1433 O O . ARG A 1 182 ? -8.375 12.142 -10.383 1.00 96.06 182 ARG A O 1
ATOM 1440 N N . LYS A 1 183 ? -9.789 12.677 -12.056 1.00 95.50 183 LYS A N 1
ATOM 1441 C CA . LYS A 1 183 ? -10.032 11.288 -12.475 1.00 95.50 183 LYS A CA 1
ATOM 1442 C C . LYS A 1 183 ? -8.688 10.640 -12.828 1.00 95.50 183 LYS A C 1
ATOM 1444 O O . LYS A 1 183 ? -7.896 11.230 -13.549 1.00 95.50 183 LYS A O 1
ATOM 1449 N N . GLY A 1 184 ? -8.442 9.452 -12.285 1.00 95.56 184 GLY A N 1
ATOM 1450 C CA . GLY A 1 184 ? -7.207 8.700 -12.512 1.00 95.56 184 GLY A CA 1
ATOM 1451 C C . GLY A 1 184 ? -6.063 8.972 -11.531 1.00 95.56 184 GLY A C 1
ATOM 1452 O O . GLY A 1 184 ? -5.096 8.225 -11.534 1.00 95.56 184 GLY A O 1
ATOM 1453 N N . VAL A 1 185 ? -6.168 9.960 -10.632 1.00 97.75 185 VAL A N 1
ATOM 1454 C CA . VAL A 1 185 ? -5.136 10.169 -9.589 1.00 97.75 185 VAL A CA 1
ATOM 1455 C C . VAL A 1 185 ? -5.139 9.049 -8.563 1.00 97.75 185 VAL A C 1
ATOM 1457 O O . VAL A 1 185 ? -4.092 8.664 -8.060 1.00 97.75 185 VAL A O 1
ATOM 1460 N N . ILE A 1 186 ? -6.317 8.523 -8.234 1.00 98.19 186 ILE A N 1
ATOM 1461 C CA . ILE A 1 186 ? -6.460 7.431 -7.282 1.00 98.19 186 ILE A CA 1
ATOM 1462 C C . ILE A 1 186 ? -7.358 6.348 -7.858 1.00 98.19 186 ILE A C 1
ATOM 1464 O O . ILE A 1 186 ? -8.481 6.605 -8.290 1.00 98.19 186 ILE A O 1
ATOM 1468 N N . PHE A 1 187 ? -6.862 5.120 -7.807 1.00 98.06 187 PHE A N 1
ATOM 1469 C CA . PHE A 1 187 ? -7.612 3.916 -8.123 1.00 98.06 187 PHE A CA 1
ATOM 1470 C C . PHE A 1 187 ? -7.668 3.060 -6.876 1.00 98.06 187 PHE A C 1
ATOM 1472 O O . PHE A 1 187 ? -6.651 2.828 -6.232 1.00 98.06 187 PHE A O 1
ATOM 1479 N N . SER A 1 188 ? -8.847 2.583 -6.505 1.00 97.94 188 SER A N 1
ATOM 1480 C CA . SER A 1 188 ? -8.988 1.773 -5.305 1.00 97.94 188 SER A CA 1
ATOM 1481 C C . SER A 1 188 ? -10.005 0.672 -5.527 1.00 97.94 188 SER A C 1
ATOM 1483 O O . SER A 1 188 ? -11.104 0.932 -6.009 1.00 97.94 188 SER A O 1
ATOM 1485 N N . ARG A 1 189 ? -9.626 -0.559 -5.187 1.00 98.06 189 ARG A N 1
ATOM 1486 C CA . ARG A 1 189 ? -10.430 -1.762 -5.404 1.00 98.06 189 ARG A CA 1
ATOM 1487 C C . ARG A 1 189 ? -10.267 -2.752 -4.247 1.00 98.06 189 ARG A C 1
ATOM 1489 O O . ARG A 1 189 ? -9.247 -2.713 -3.552 1.00 98.06 189 ARG A O 1
ATOM 1496 N N . PRO A 1 190 ? -11.254 -3.628 -4.005 1.00 98.44 190 PRO A N 1
ATOM 1497 C CA . PRO A 1 190 ? -11.064 -4.756 -3.102 1.00 98.44 190 PRO A CA 1
ATOM 1498 C C . PRO A 1 190 ? -10.009 -5.733 -3.644 1.00 98.44 190 PRO A C 1
ATOM 1500 O O . PRO A 1 190 ? -9.772 -5.812 -4.850 1.00 98.44 190 PRO A O 1
ATOM 1503 N N . VAL A 1 191 ? -9.397 -6.494 -2.739 1.00 98.25 191 VAL A N 1
ATOM 1504 C C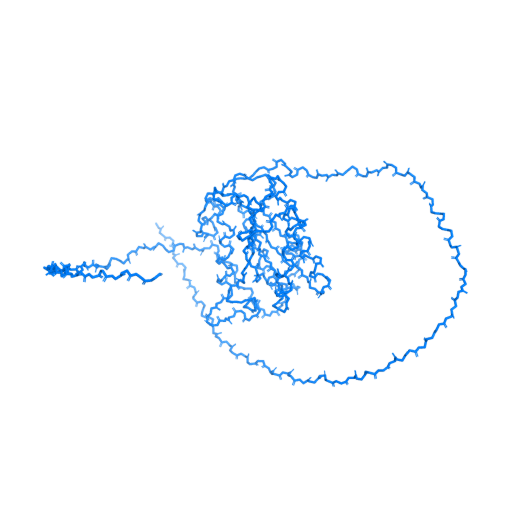A . VAL A 1 191 ? -8.667 -7.724 -3.059 1.00 98.25 191 VAL A CA 1
ATOM 1505 C C . VAL A 1 191 ? -9.687 -8.854 -3.121 1.00 98.25 191 VAL A C 1
ATOM 1507 O O . VAL A 1 191 ? -10.352 -9.161 -2.129 1.00 98.25 191 VAL A O 1
ATOM 1510 N N . GLY A 1 192 ? -9.843 -9.445 -4.304 1.00 97.12 192 GLY A N 1
ATOM 1511 C CA . GLY A 1 192 ? -10.935 -10.364 -4.595 1.00 97.12 192 GLY A CA 1
ATOM 1512 C C . GLY A 1 192 ? -12.232 -9.655 -4.976 1.00 97.12 192 GLY A C 1
ATOM 1513 O O . GLY A 1 192 ? -12.231 -8.495 -5.380 1.00 97.12 192 GLY A O 1
ATOM 1514 N N . THR A 1 193 ? -13.362 -10.353 -4.859 1.00 95.75 193 THR A N 1
ATOM 1515 C CA . THR A 1 193 ? -14.652 -9.846 -5.353 1.00 95.75 193 THR A CA 1
ATOM 1516 C C . THR A 1 193 ? -15.260 -8.747 -4.471 1.00 95.75 193 THR A C 1
ATOM 1518 O O . THR A 1 193 ? -16.118 -7.997 -4.922 1.00 95.75 193 THR A O 1
ATOM 1521 N N . SER A 1 194 ? -14.875 -8.659 -3.193 1.00 97.38 194 SER A N 1
ATOM 1522 C CA . SER A 1 194 ? -15.321 -7.620 -2.253 1.00 97.38 194 SER A CA 1
ATOM 1523 C C . SER A 1 194 ? -14.373 -7.517 -1.056 1.00 97.38 194 SER A C 1
ATOM 1525 O O . SER A 1 194 ? -13.597 -8.432 -0.795 1.00 97.38 194 SER A O 1
ATOM 1527 N N . LEU A 1 195 ? -14.458 -6.437 -0.269 1.00 96.44 195 LEU A N 1
ATOM 1528 C CA . LEU A 1 195 ? -13.645 -6.293 0.953 1.00 96.44 195 LEU A CA 1
ATOM 1529 C C . LEU A 1 195 ? -13.907 -7.396 1.983 1.00 96.44 195 LEU A C 1
ATOM 1531 O O . LEU A 1 195 ? -13.016 -7.748 2.756 1.00 96.44 195 LEU A O 1
ATOM 1535 N N . SER A 1 196 ? -15.125 -7.943 1.993 1.00 97.69 196 SER A N 1
ATOM 1536 C CA . SER A 1 196 ? -15.499 -9.049 2.872 1.00 97.69 196 SER A CA 1
ATOM 1537 C C . SER A 1 196 ? -14.878 -10.380 2.443 1.00 97.69 196 SER A C 1
ATOM 1539 O O . SER A 1 196 ? -14.900 -11.319 3.234 1.00 97.69 196 SER A O 1
ATOM 1541 N N . HIS A 1 197 ? -14.333 -10.488 1.221 1.00 97.94 197 HIS A N 1
ATOM 1542 C CA . HIS A 1 197 ? -13.738 -11.727 0.708 1.00 97.94 197 HIS A CA 1
ATOM 1543 C C . HIS A 1 197 ? -12.605 -12.224 1.614 1.00 97.94 197 HIS A C 1
ATOM 1545 O O . HIS A 1 197 ? -12.580 -13.396 1.975 1.00 97.94 197 HIS A O 1
ATOM 1551 N N . ALA A 1 198 ? -11.764 -11.307 2.091 1.00 97.31 198 ALA A N 1
ATOM 1552 C CA . ALA A 1 198 ? -10.681 -11.610 3.019 1.00 97.31 198 ALA A CA 1
ATOM 1553 C C . ALA A 1 198 ? -11.137 -12.306 4.313 1.00 97.31 198 ALA A C 1
ATOM 1555 O O . ALA A 1 198 ? -10.412 -13.135 4.845 1.00 97.31 198 ALA A O 1
ATOM 1556 N N . PHE A 1 199 ? -12.346 -12.008 4.798 1.00 96.50 199 PHE A N 1
ATOM 1557 C CA . PHE A 1 199 ? -12.869 -12.569 6.047 1.00 96.50 199 PHE A CA 1
ATOM 1558 C C . PHE A 1 199 ? -13.608 -13.892 5.845 1.00 96.50 199 PHE A C 1
ATOM 1560 O O . PHE A 1 199 ? -13.636 -14.714 6.752 1.00 96.50 199 PHE A O 1
ATOM 1567 N N . VAL A 1 200 ? -14.210 -14.106 4.669 1.00 97.12 200 VAL A N 1
ATOM 1568 C CA . VAL A 1 200 ? -14.915 -15.365 4.355 1.00 97.12 200 VAL A CA 1
ATOM 1569 C C . VAL A 1 200 ? -14.009 -16.417 3.717 1.00 97.12 200 VAL A C 1
ATOM 1571 O O . VAL A 1 200 ? -14.408 -17.572 3.631 1.00 97.12 200 VAL A O 1
ATOM 1574 N N . ARG A 1 201 ? -12.798 -16.029 3.288 1.00 95.81 201 ARG A N 1
ATOM 1575 C CA . ARG A 1 201 ? -11.761 -16.848 2.628 1.00 95.81 201 ARG A CA 1
ATOM 1576 C C . ARG A 1 201 ? -12.135 -17.376 1.249 1.00 95.81 201 ARG A C 1
ATOM 1578 O O . ARG A 1 201 ? -11.354 -17.204 0.324 1.00 95.81 201 ARG A O 1
ATOM 1585 N N . ILE A 1 202 ? -13.313 -17.972 1.106 1.00 97.00 202 ILE A N 1
ATOM 1586 C CA . ILE A 1 202 ? -13.831 -18.499 -0.153 1.00 97.00 202 ILE A CA 1
ATOM 1587 C C . ILE A 1 202 ? -15.124 -17.766 -0.496 1.00 97.00 202 ILE A C 1
ATOM 1589 O O . ILE A 1 202 ? -16.042 -17.669 0.322 1.00 97.00 202 ILE A O 1
ATOM 1593 N N . ARG A 1 203 ? -15.217 -17.242 -1.717 1.00 94.81 203 ARG A N 1
ATOM 1594 C CA . ARG A 1 203 ? -16.428 -16.590 -2.225 1.00 94.81 203 ARG A CA 1
ATOM 1595 C C . ARG A 1 203 ? -16.619 -16.923 -3.697 1.00 94.81 203 ARG A C 1
ATOM 1597 O O . ARG A 1 203 ? -15.710 -16.736 -4.495 1.00 94.81 203 ARG A O 1
ATOM 1604 N N . TYR A 1 204 ? -17.809 -17.416 -4.043 1.00 95.75 204 TYR A N 1
ATOM 1605 C CA . TYR A 1 204 ? -18.138 -17.881 -5.399 1.00 95.75 204 TYR A CA 1
ATOM 1606 C C . TYR A 1 204 ? -17.115 -18.894 -5.950 1.00 95.75 204 TYR A C 1
ATOM 1608 O O . TYR A 1 204 ? -16.701 -18.808 -7.100 1.00 95.75 204 TYR A O 1
ATOM 1616 N N . GLY A 1 205 ? -16.653 -19.816 -5.096 1.00 96.00 205 GLY A N 1
ATOM 1617 C CA . GLY A 1 205 ? -15.650 -20.827 -5.452 1.00 96.00 205 GLY A CA 1
ATOM 1618 C C . GLY A 1 205 ? -14.216 -20.305 -5.596 1.00 96.00 205 GLY A C 1
ATOM 1619 O O . GLY A 1 205 ? -13.315 -21.098 -5.836 1.00 96.00 205 GLY A O 1
ATOM 1620 N N . GLN A 1 206 ? -13.977 -19.003 -5.428 1.00 96.94 206 GLN A N 1
ATOM 1621 C CA . GLN A 1 206 ? -12.645 -18.408 -5.525 1.00 96.94 206 GLN A CA 1
ATOM 1622 C C . GLN A 1 206 ? -12.024 -18.242 -4.141 1.00 96.94 206 GLN A C 1
ATOM 1624 O O . GLN A 1 206 ? -12.719 -17.854 -3.201 1.00 96.94 206 GLN A O 1
ATOM 1629 N N . ASN A 1 207 ? -10.720 -18.496 -4.027 1.00 97.38 207 ASN A N 1
ATOM 1630 C CA . ASN A 1 207 ? -9.964 -18.318 -2.794 1.00 97.38 207 ASN A CA 1
ATOM 1631 C C . ASN A 1 207 ? -9.375 -16.898 -2.721 1.00 97.38 207 ASN A C 1
ATOM 1633 O O . ASN A 1 207 ? -8.762 -16.405 -3.668 1.00 97.38 207 ASN A O 1
ATOM 1637 N N . TYR A 1 208 ? -9.542 -16.224 -1.584 1.00 97.69 208 TYR A N 1
ATOM 1638 C CA . TYR A 1 208 ? -8.959 -14.913 -1.305 1.00 97.69 208 TYR A CA 1
ATOM 1639 C C . TYR A 1 208 ? -7.436 -14.886 -1.491 1.00 97.69 208 TYR A C 1
ATOM 1641 O O . TYR A 1 208 ? -6.916 -13.896 -2.006 1.00 97.69 208 TYR A O 1
ATOM 1649 N N . TYR A 1 209 ? -6.726 -15.951 -1.111 1.00 97.69 209 TYR A N 1
ATOM 1650 C CA . TYR A 1 209 ? -5.267 -15.994 -1.206 1.00 97.69 209 TYR A CA 1
ATOM 1651 C C . TYR A 1 209 ? -4.775 -15.973 -2.657 1.00 97.69 209 TYR A C 1
ATOM 1653 O O . TYR A 1 209 ? -3.743 -15.359 -2.922 1.00 97.69 209 TYR A O 1
ATOM 1661 N N . ASP A 1 210 ? -5.536 -16.514 -3.613 1.00 97.31 210 ASP A N 1
ATOM 1662 C CA . ASP A 1 210 ? -5.195 -16.428 -5.040 1.00 97.31 210 ASP A CA 1
ATOM 1663 C C . ASP A 1 210 ? -5.240 -14.970 -5.513 1.00 97.31 210 ASP A C 1
ATOM 1665 O O . ASP A 1 210 ? -4.331 -14.477 -6.182 1.00 97.31 210 ASP A O 1
ATOM 1669 N N . HIS A 1 211 ? -6.280 -14.238 -5.102 1.00 98.00 211 HIS A N 1
ATOM 1670 C CA . HIS A 1 211 ? -6.420 -12.811 -5.396 1.00 98.00 211 HIS A CA 1
ATOM 1671 C C . HIS A 1 211 ? -5.346 -11.974 -4.706 1.00 98.00 211 HIS A C 1
ATOM 1673 O O . HIS A 1 211 ? -4.797 -11.056 -5.317 1.00 98.00 211 HIS A O 1
ATOM 1679 N N . LEU A 1 212 ? -5.038 -12.279 -3.444 1.00 98.19 212 LEU A N 1
ATOM 1680 C CA . LEU A 1 212 ? -3.966 -11.616 -2.707 1.00 98.19 212 LEU A CA 1
ATOM 1681 C C . LEU A 1 212 ? -2.621 -11.837 -3.406 1.00 98.19 212 LEU A C 1
ATOM 1683 O O . LEU A 1 212 ? -1.897 -10.872 -3.632 1.00 98.19 212 LEU A O 1
ATOM 1687 N N . THR A 1 213 ? -2.338 -13.069 -3.829 1.00 97.38 213 THR A N 1
ATOM 1688 C CA . THR A 1 213 ? -1.115 -13.441 -4.555 1.00 97.38 213 THR A CA 1
ATOM 1689 C C . THR A 1 213 ? -0.997 -12.665 -5.862 1.00 97.38 213 THR A C 1
ATOM 1691 O O . THR A 1 213 ? 0.028 -12.041 -6.111 1.00 97.38 213 THR A O 1
ATOM 1694 N N . GLN A 1 214 ? -2.068 -12.587 -6.658 1.00 97.56 214 GLN A N 1
ATOM 1695 C CA . GLN A 1 214 ? -2.083 -11.806 -7.903 1.00 97.56 214 GLN A CA 1
ATOM 1696 C C . GLN A 1 214 ? -1.846 -10.303 -7.690 1.00 97.56 214 GLN A C 1
ATOM 1698 O O . GLN A 1 214 ? -1.269 -9.634 -8.558 1.00 97.56 214 GLN A O 1
ATOM 1703 N N . VAL A 1 215 ? -2.332 -9.753 -6.571 1.00 98.06 215 VAL A N 1
ATOM 1704 C CA . VAL A 1 215 ? -2.115 -8.349 -6.195 1.00 98.06 215 VAL A CA 1
ATOM 1705 C C . VAL A 1 215 ? -0.687 -8.134 -5.706 1.00 98.06 215 VAL A C 1
ATOM 1707 O O . VAL A 1 215 ? -0.075 -7.153 -6.115 1.00 98.06 215 VAL A O 1
ATOM 1710 N N . VAL A 1 216 ? -0.132 -9.033 -4.892 1.00 98.00 216 VAL A N 1
ATOM 1711 C CA . VAL A 1 216 ? 1.260 -8.934 -4.433 1.00 98.00 216 VAL A CA 1
ATOM 1712 C C . VAL A 1 216 ? 2.236 -9.104 -5.599 1.00 98.00 216 VAL A C 1
ATOM 1714 O O . VAL A 1 216 ? 3.132 -8.280 -5.742 1.00 98.00 216 VAL A O 1
ATOM 1717 N N . ASP A 1 217 ? 2.010 -10.063 -6.499 1.00 97.44 217 ASP A N 1
ATOM 1718 C CA . ASP A 1 217 ? 2.781 -10.208 -7.743 1.00 97.44 217 ASP A CA 1
ATOM 1719 C C . ASP A 1 217 ? 2.715 -8.930 -8.597 1.00 97.44 217 ASP A C 1
ATOM 1721 O O . ASP A 1 217 ? 3.720 -8.466 -9.127 1.00 97.44 217 ASP A O 1
ATOM 1725 N N . TYR A 1 218 ? 1.546 -8.278 -8.656 1.00 97.31 218 TYR A N 1
ATOM 1726 C CA . TYR A 1 218 ? 1.424 -6.970 -9.305 1.00 97.31 218 TYR A CA 1
ATOM 1727 C C . TYR A 1 218 ? 2.215 -5.867 -8.589 1.00 97.31 218 TYR A C 1
ATOM 1729 O O . TYR A 1 218 ? 2.849 -5.061 -9.257 1.00 97.31 218 TYR A O 1
ATOM 1737 N N . MET A 1 219 ? 2.191 -5.817 -7.253 1.00 97.62 219 MET A N 1
ATOM 1738 C CA . MET A 1 219 ? 2.959 -4.840 -6.467 1.00 97.62 219 MET A CA 1
ATOM 1739 C C . MET A 1 219 ? 4.469 -5.031 -6.594 1.00 97.62 219 MET A C 1
ATOM 1741 O O . MET A 1 219 ? 5.219 -4.085 -6.387 1.00 97.62 219 MET A O 1
ATOM 1745 N N . LEU A 1 220 ? 4.914 -6.250 -6.892 1.00 97.50 220 LEU A N 1
ATOM 1746 C CA . LEU A 1 220 ? 6.321 -6.613 -7.014 1.00 97.50 220 LEU A CA 1
ATOM 1747 C C . LEU A 1 220 ? 6.787 -6.676 -8.474 1.00 97.50 220 LEU A C 1
ATOM 1749 O O . LEU A 1 220 ? 7.872 -7.186 -8.751 1.00 97.50 220 LEU A O 1
ATOM 1753 N N . LYS A 1 221 ? 6.012 -6.127 -9.420 1.00 95.88 221 LYS A N 1
ATOM 1754 C CA . LYS A 1 221 ? 6.367 -6.174 -10.846 1.00 95.88 221 LYS A CA 1
ATOM 1755 C C . LYS A 1 221 ? 7.685 -5.460 -11.179 1.00 95.88 221 LYS A C 1
ATOM 1757 O O . LYS A 1 221 ? 8.333 -5.812 -12.163 1.00 95.88 221 LYS A O 1
ATOM 1762 N N . GLY A 1 222 ? 8.091 -4.510 -10.329 1.00 95.81 222 GLY A N 1
ATOM 1763 C CA . GLY A 1 222 ? 9.375 -3.803 -10.369 1.00 95.81 222 GLY A CA 1
ATOM 1764 C C . GLY A 1 222 ? 10.546 -4.488 -9.655 1.00 95.81 222 GLY A C 1
ATOM 1765 O O . GLY A 1 222 ? 11.561 -3.842 -9.389 1.00 95.81 222 GLY A O 1
ATOM 1766 N N . ALA A 1 223 ? 10.412 -5.758 -9.266 1.00 97.00 223 ALA A N 1
ATOM 1767 C CA . ALA A 1 223 ? 11.525 -6.533 -8.722 1.00 97.00 223 ALA A CA 1
ATOM 1768 C C . ALA A 1 223 ? 12.582 -6.855 -9.785 1.00 97.00 223 ALA A C 1
ATOM 1770 O O . ALA A 1 223 ? 12.261 -6.998 -10.965 1.00 97.00 223 ALA A O 1
ATOM 1771 N N . ASP A 1 224 ? 13.846 -6.973 -9.370 1.00 96.75 224 ASP A N 1
ATOM 1772 C CA . ASP A 1 224 ? 14.926 -7.367 -10.279 1.00 96.75 224 ASP A CA 1
ATOM 1773 C C . ASP A 1 224 ? 14.759 -8.814 -10.780 1.00 96.75 224 ASP A C 1
ATOM 1775 O O . ASP A 1 224 ? 14.051 -9.627 -10.183 1.00 96.75 224 ASP A O 1
ATOM 1779 N N . GLN A 1 225 ? 15.413 -9.148 -11.895 1.00 96.31 225 GLN A N 1
ATOM 1780 C CA . GLN A 1 225 ? 15.257 -10.447 -12.556 1.00 96.31 225 GLN A CA 1
ATOM 1781 C C . GLN A 1 225 ? 15.577 -11.642 -11.647 1.00 96.31 225 GLN A C 1
ATOM 1783 O O . GLN A 1 225 ? 14.856 -12.640 -11.700 1.00 96.31 225 GLN A O 1
ATOM 1788 N N . VAL A 1 226 ? 16.606 -11.535 -10.800 1.00 96.88 226 VAL A N 1
ATOM 1789 C CA . VAL A 1 226 ? 17.018 -12.611 -9.885 1.00 96.88 226 VAL A CA 1
ATOM 1790 C C . VAL A 1 226 ? 15.951 -12.811 -8.814 1.00 96.88 226 VAL A C 1
ATOM 1792 O O . VAL A 1 226 ? 15.474 -13.927 -8.612 1.00 96.88 226 VAL A O 1
ATOM 1795 N N . THR A 1 227 ? 15.499 -11.722 -8.191 1.00 96.81 227 THR A N 1
ATOM 1796 C CA . THR A 1 227 ? 14.425 -11.747 -7.191 1.00 96.81 227 THR A CA 1
ATOM 1797 C C . THR A 1 227 ? 13.141 -12.356 -7.745 1.00 96.81 227 THR A C 1
ATOM 1799 O O . THR A 1 227 ? 12.507 -13.182 -7.088 1.00 96.81 227 THR A O 1
ATOM 1802 N N . ARG A 1 228 ? 12.756 -11.986 -8.968 1.00 96.56 228 ARG A N 1
ATOM 1803 C CA . ARG A 1 228 ? 11.561 -12.529 -9.623 1.00 96.56 228 ARG A CA 1
ATOM 1804 C C . ARG A 1 228 ? 11.664 -14.022 -9.875 1.00 96.56 228 ARG A C 1
ATOM 1806 O O . ARG A 1 228 ? 10.701 -14.732 -9.607 1.00 96.56 228 ARG A O 1
ATOM 1813 N N . ALA A 1 229 ? 12.808 -14.478 -10.386 1.00 96.06 229 ALA A N 1
ATOM 1814 C CA . ALA A 1 229 ? 13.048 -15.889 -10.651 1.00 96.06 229 ALA A CA 1
ATOM 1815 C C . ALA A 1 229 ? 12.987 -16.708 -9.354 1.00 96.06 229 ALA A C 1
ATOM 1817 O O . ALA A 1 229 ? 12.297 -17.721 -9.313 1.00 96.06 229 ALA A O 1
ATOM 1818 N N . HIS A 1 230 ? 13.622 -16.228 -8.279 1.00 97.06 230 HIS A N 1
ATOM 1819 C CA . HIS A 1 230 ? 13.599 -16.895 -6.973 1.00 97.06 230 HIS A CA 1
ATOM 1820 C C . HIS A 1 230 ? 12.203 -16.966 -6.346 1.00 97.06 230 HIS A C 1
ATOM 1822 O O . HIS A 1 230 ? 11.875 -17.955 -5.700 1.00 97.06 230 HIS A O 1
ATOM 1828 N N . LEU A 1 231 ? 11.385 -15.925 -6.512 1.00 94.94 231 LEU A N 1
ATOM 1829 C CA . LEU A 1 231 ? 10.058 -15.843 -5.895 1.00 94.94 231 LEU A CA 1
ATOM 1830 C C . LEU A 1 231 ? 8.916 -16.305 -6.816 1.00 94.94 231 LEU A C 1
ATOM 1832 O O . LEU A 1 231 ? 7.755 -16.227 -6.419 1.00 94.94 231 LEU A O 1
ATOM 1836 N N . GLY A 1 232 ? 9.213 -16.749 -8.042 1.00 95.81 232 GLY A N 1
ATOM 1837 C CA . GLY A 1 232 ? 8.197 -17.149 -9.019 1.00 95.81 232 GLY A CA 1
ATOM 1838 C C . GLY A 1 232 ? 7.273 -16.004 -9.461 1.00 95.81 232 GLY A C 1
ATOM 1839 O O . GLY A 1 232 ? 6.103 -16.240 -9.760 1.00 95.81 232 GLY A O 1
ATOM 1840 N N . LEU A 1 233 ? 7.765 -14.758 -9.483 1.00 94.38 233 LEU A N 1
ATOM 1841 C CA . LEU A 1 233 ? 6.968 -13.585 -9.864 1.00 94.38 233 LEU A CA 1
ATOM 1842 C C . LEU A 1 233 ? 6.751 -13.533 -11.380 1.00 94.38 233 LEU A C 1
ATOM 1844 O O . LEU A 1 233 ? 7.700 -13.565 -12.168 1.00 94.38 233 LEU A O 1
ATOM 1848 N N . SER A 1 234 ? 5.496 -13.382 -11.799 1.00 93.31 234 SER A N 1
ATOM 1849 C CA . SER A 1 234 ? 5.104 -13.505 -13.206 1.00 93.31 234 SER A CA 1
ATOM 1850 C C . SER A 1 234 ? 5.194 -12.180 -13.972 1.00 93.31 234 SER A C 1
ATOM 1852 O O . SER A 1 234 ? 5.543 -12.151 -15.149 1.00 93.31 234 SER A O 1
ATOM 1854 N N . LYS A 1 235 ? 4.968 -11.037 -13.312 1.00 89.69 235 LYS A N 1
ATOM 1855 C CA . LYS A 1 235 ? 4.735 -9.747 -13.996 1.00 89.69 235 LYS A CA 1
ATOM 1856 C C . LYS A 1 235 ? 5.968 -8.877 -14.104 1.00 89.69 235 LYS A C 1
ATOM 1858 O O . LYS A 1 235 ? 6.320 -8.296 -13.096 1.00 89.69 235 LYS A O 1
ATOM 1863 N N . ALA A 1 236 ? 6.623 -8.752 -15.256 1.00 89.81 236 ALA A N 1
ATOM 1864 C CA . ALA A 1 236 ? 7.806 -7.892 -15.409 1.00 89.81 236 ALA A CA 1
ATOM 1865 C C . ALA A 1 236 ? 7.442 -6.483 -15.864 1.00 89.81 236 ALA A C 1
ATOM 1867 O O . ALA A 1 236 ? 6.634 -6.304 -16.774 1.00 89.81 236 ALA A O 1
ATOM 1868 N N . THR A 1 237 ? 8.047 -5.467 -15.256 1.00 89.62 237 THR A N 1
ATOM 1869 C CA . THR A 1 237 ? 7.980 -4.098 -15.766 1.00 89.62 237 THR A CA 1
ATOM 1870 C C . THR A 1 237 ? 9.286 -3.382 -15.472 1.00 89.62 237 THR A C 1
ATOM 1872 O O . THR A 1 237 ? 9.825 -3.484 -14.373 1.00 89.62 237 THR A O 1
ATOM 1875 N N . GLN A 1 238 ? 9.792 -2.654 -16.464 1.00 85.19 238 GLN A N 1
ATOM 1876 C CA . GLN A 1 238 ? 10.930 -1.770 -16.269 1.00 85.19 238 GLN A CA 1
ATOM 1877 C C . GLN A 1 238 ? 10.514 -0.628 -15.338 1.00 85.19 238 GLN A C 1
ATOM 1879 O O . GLN A 1 238 ? 9.561 0.095 -15.629 1.00 85.19 238 GLN A O 1
ATOM 1884 N N . THR A 1 239 ? 11.210 -0.481 -14.214 1.00 87.88 239 THR A N 1
ATOM 1885 C CA . THR A 1 239 ? 10.972 0.601 -13.257 1.00 87.88 239 THR A CA 1
ATOM 1886 C C . THR A 1 239 ? 12.037 1.678 -13.352 1.00 87.88 239 THR A C 1
ATOM 1888 O O . THR A 1 239 ? 13.217 1.386 -13.549 1.00 87.88 239 THR A O 1
ATOM 1891 N N . GLY A 1 240 ? 11.616 2.927 -13.168 1.00 90.56 240 GLY A N 1
ATOM 1892 C CA . GLY A 1 240 ? 12.510 4.069 -13.039 1.00 90.56 240 GLY A CA 1
ATOM 1893 C C . GLY A 1 240 ? 13.322 4.057 -11.740 1.00 90.56 240 GLY A C 1
ATOM 1894 O O . GLY A 1 240 ? 13.035 3.326 -10.777 1.00 90.56 240 GLY A O 1
ATOM 1895 N N . SER A 1 241 ? 14.365 4.889 -11.719 1.00 94.06 241 SER A N 1
ATOM 1896 C CA . SER A 1 241 ? 15.196 5.122 -10.537 1.00 94.06 241 SER A CA 1
ATOM 1897 C C . SER A 1 241 ? 14.448 6.007 -9.547 1.00 94.06 241 SER A C 1
ATOM 1899 O O . SER A 1 241 ? 14.050 7.116 -9.877 1.00 94.06 241 SER A O 1
ATOM 1901 N N . LEU A 1 242 ? 14.285 5.528 -8.317 1.00 94.50 242 LEU A N 1
ATOM 1902 C CA . LEU A 1 242 ? 13.598 6.256 -7.255 1.00 94.50 242 LEU A CA 1
ATOM 1903 C C . LEU A 1 242 ? 14.579 6.747 -6.205 1.00 94.50 242 LEU A C 1
ATOM 1905 O O . LEU A 1 242 ? 15.452 5.994 -5.765 1.00 94.50 242 LEU A O 1
ATOM 1909 N N . GLN A 1 243 ? 14.353 7.967 -5.726 1.00 93.69 243 GLN A N 1
ATOM 1910 C CA . GLN A 1 243 ? 15.003 8.508 -4.539 1.00 93.69 243 GLN A CA 1
ATOM 1911 C C . GLN A 1 243 ? 14.196 8.168 -3.273 1.00 93.69 243 GLN A C 1
ATOM 1913 O O . GLN A 1 243 ? 12.966 8.290 -3.226 1.00 93.69 243 GLN A O 1
ATOM 1918 N N . GLY A 1 244 ? 14.892 7.731 -2.224 1.00 93.25 244 GLY A N 1
ATOM 1919 C CA . GLY A 1 244 ? 14.310 7.384 -0.932 1.00 93.25 244 GLY A CA 1
ATOM 1920 C C . GLY A 1 244 ? 13.876 5.921 -0.809 1.00 93.25 244 GLY A C 1
ATOM 1921 O O . GLY A 1 244 ? 14.447 5.004 -1.401 1.00 93.25 244 GLY A O 1
ATOM 1922 N N . LYS A 1 245 ? 12.873 5.674 0.039 1.00 94.94 245 LYS A N 1
ATOM 1923 C CA . LYS A 1 245 ? 12.343 4.326 0.284 1.00 94.94 245 LYS A CA 1
ATOM 1924 C C . LYS A 1 245 ? 11.430 3.902 -0.864 1.00 94.94 245 LYS A C 1
ATOM 1926 O O . LYS A 1 245 ? 10.477 4.612 -1.182 1.00 94.94 245 LYS A O 1
ATOM 1931 N N . ARG A 1 246 ? 11.688 2.713 -1.415 1.00 96.50 246 ARG A N 1
ATOM 1932 C CA . ARG A 1 246 ? 10.856 2.067 -2.441 1.00 96.50 246 ARG A CA 1
ATOM 1933 C C . ARG A 1 246 ? 9.716 1.238 -1.856 1.00 96.50 246 ARG A C 1
ATOM 1935 O O . ARG A 1 246 ? 8.637 1.214 -2.427 1.00 96.50 246 ARG A O 1
ATOM 1942 N N . THR A 1 247 ? 9.925 0.593 -0.711 1.00 98.00 247 THR A N 1
ATOM 1943 C CA . THR A 1 247 ? 8.918 -0.267 -0.070 1.00 98.00 247 THR A CA 1
ATOM 1944 C C . THR A 1 247 ? 8.847 -0.005 1.429 1.00 98.00 247 THR A C 1
ATOM 1946 O O . THR A 1 247 ? 9.891 0.217 2.054 1.00 98.00 247 THR A O 1
ATOM 1949 N N . ALA A 1 248 ? 7.667 -0.112 2.043 1.00 98.12 248 ALA A N 1
ATOM 1950 C CA . ALA A 1 248 ? 7.561 -0.203 3.500 1.00 98.12 248 ALA A CA 1
ATOM 1951 C C . ALA A 1 248 ? 6.279 -0.903 3.973 1.00 98.12 248 ALA A C 1
ATOM 1953 O O . ALA A 1 248 ? 5.398 -1.251 3.189 1.00 98.12 248 ALA A O 1
ATOM 1954 N N . THR A 1 249 ? 6.194 -1.093 5.287 1.00 98.69 249 THR A N 1
ATOM 1955 C CA . THR A 1 249 ? 5.085 -1.748 5.987 1.00 98.69 249 THR A CA 1
ATOM 1956 C C . THR A 1 249 ? 4.655 -0.900 7.185 1.00 98.69 249 THR A C 1
ATOM 1958 O O . THR A 1 249 ? 5.436 -0.084 7.688 1.00 98.69 249 THR A O 1
ATOM 1961 N N . SER A 1 250 ? 3.437 -1.103 7.686 1.00 98.50 250 SER A N 1
ATOM 1962 C CA . SER A 1 250 ? 3.047 -0.614 9.008 1.00 98.50 250 SER A CA 1
ATOM 1963 C C . SER A 1 250 ? 3.851 -1.318 10.107 1.00 98.50 250 SER A C 1
ATOM 1965 O O . SER A 1 250 ? 4.412 -2.398 9.906 1.00 98.50 250 SER A O 1
ATOM 1967 N N . GLN A 1 251 ? 3.939 -0.681 11.277 1.00 97.94 251 GLN A N 1
ATOM 1968 C CA . GLN A 1 251 ? 4.751 -1.170 12.399 1.00 97.94 251 GLN A CA 1
ATOM 1969 C C . GLN A 1 251 ? 4.295 -2.547 12.891 1.00 97.94 251 GLN A C 1
ATOM 1971 O O . GLN A 1 251 ? 5.137 -3.411 13.097 1.00 97.94 251 GLN A O 1
ATOM 1976 N N . ASN A 1 252 ? 2.983 -2.759 13.000 1.00 97.81 252 ASN A N 1
ATOM 1977 C CA . ASN A 1 252 ? 2.358 -3.986 13.500 1.00 97.81 252 ASN A CA 1
ATOM 1978 C C . ASN A 1 252 ? 2.526 -5.218 12.594 1.00 97.81 252 ASN A C 1
ATOM 1980 O O . ASN A 1 252 ? 2.264 -6.321 13.047 1.00 97.81 252 ASN A O 1
ATOM 1984 N N . ILE A 1 253 ? 2.966 -5.056 11.340 1.00 98.00 253 ILE A N 1
ATOM 1985 C CA . ILE A 1 253 ? 3.230 -6.187 10.427 1.00 98.00 253 ILE A CA 1
ATOM 1986 C C . ILE A 1 253 ? 4.655 -6.193 9.867 1.00 98.00 253 ILE A C 1
ATOM 1988 O O . ILE A 1 253 ? 4.991 -7.017 9.016 1.00 98.00 253 ILE A O 1
ATOM 1992 N N . GLY A 1 254 ? 5.496 -5.249 10.297 1.00 97.56 254 GLY A N 1
ATOM 1993 C CA . GLY A 1 254 ? 6.883 -5.141 9.851 1.00 97.56 254 GLY A CA 1
ATOM 1994 C C . GLY A 1 254 ? 7.792 -6.195 10.481 1.00 97.56 254 GLY A C 1
ATOM 1995 O O . GLY A 1 254 ? 7.405 -6.869 11.430 1.00 97.56 254 GLY A O 1
ATOM 1996 N N . ARG A 1 255 ? 9.034 -6.297 9.985 1.00 96.75 255 ARG A N 1
ATOM 1997 C CA . ARG A 1 255 ? 10.028 -7.292 10.447 1.00 96.75 255 ARG A CA 1
ATOM 1998 C C . ARG A 1 255 ? 10.149 -7.371 11.970 1.00 96.75 255 ARG A C 1
ATOM 2000 O O . ARG A 1 255 ? 10.148 -8.457 12.523 1.00 96.75 255 ARG A O 1
ATOM 2007 N N . ALA A 1 256 ? 10.213 -6.220 12.641 1.00 95.38 256 ALA A N 1
ATOM 2008 C CA . ALA A 1 256 ? 10.335 -6.167 14.096 1.00 95.38 256 ALA A CA 1
ATOM 2009 C C . ALA A 1 256 ? 9.116 -6.765 14.818 1.00 95.38 256 ALA A C 1
ATOM 2011 O O . ALA A 1 256 ? 9.298 -7.495 15.784 1.00 95.38 256 ALA A O 1
ATOM 2012 N N . ALA A 1 257 ? 7.895 -6.499 14.335 1.00 95.19 257 ALA A N 1
ATOM 2013 C CA . ALA A 1 257 ? 6.692 -7.114 14.891 1.00 95.19 257 ALA A CA 1
ATOM 2014 C C . ALA A 1 257 ? 6.705 -8.628 14.665 1.00 95.19 257 ALA A C 1
ATOM 2016 O O . ALA A 1 257 ? 6.502 -9.375 15.612 1.00 95.19 257 ALA A O 1
ATOM 2017 N N . ARG A 1 258 ? 7.053 -9.082 13.452 1.00 94.88 258 ARG A N 1
ATOM 2018 C CA . ARG A 1 258 ? 7.121 -10.515 13.119 1.00 94.88 258 ARG A CA 1
ATOM 2019 C C . ARG A 1 258 ? 8.134 -11.279 13.971 1.00 94.88 258 ARG A C 1
ATOM 2021 O O . ARG A 1 258 ? 7.818 -12.361 14.440 1.00 94.88 258 ARG A O 1
ATOM 2028 N N . ASN A 1 259 ? 9.308 -10.699 14.217 1.00 92.44 259 ASN A N 1
ATOM 2029 C CA . ASN A 1 259 ? 10.349 -11.318 15.042 1.00 92.44 259 ASN A CA 1
ATOM 2030 C C . ASN A 1 259 ? 9.991 -11.361 16.537 1.00 92.44 259 ASN A C 1
ATOM 2032 O O . ASN A 1 259 ? 10.592 -12.126 17.282 1.00 92.44 259 ASN A O 1
ATOM 2036 N N . GLY A 1 260 ? 9.071 -10.502 16.987 1.00 85.38 260 GLY A N 1
ATOM 2037 C CA . GLY A 1 260 ? 8.658 -10.421 18.387 1.00 85.38 260 GLY A CA 1
ATOM 2038 C C . GLY A 1 260 ? 7.510 -11.359 18.758 1.00 85.38 260 GLY A C 1
ATOM 2039 O O . GLY A 1 260 ? 7.272 -11.565 19.946 1.00 85.38 260 GLY A O 1
ATOM 2040 N N . VAL A 1 261 ? 6.794 -11.917 17.777 1.00 80.00 261 VAL A N 1
ATOM 2041 C CA . VAL A 1 261 ? 5.686 -12.841 18.040 1.00 80.00 261 VAL A CA 1
ATOM 2042 C C . VAL A 1 261 ? 6.254 -14.204 18.414 1.00 80.00 261 VAL A C 1
ATOM 2044 O O . VAL A 1 261 ? 6.896 -14.863 17.597 1.00 80.00 261 VAL A O 1
ATOM 2047 N N . LYS A 1 262 ? 6.010 -14.634 19.655 1.00 74.25 262 LYS A N 1
ATOM 2048 C CA . LYS A 1 262 ? 6.261 -16.019 20.055 1.00 74.25 262 LYS A CA 1
ATOM 2049 C C . LYS A 1 262 ? 5.253 -16.908 19.335 1.00 74.25 262 LYS A C 1
ATOM 2051 O O . LYS A 1 262 ? 4.097 -16.530 19.175 1.00 74.25 262 LYS A O 1
ATOM 2056 N N . GLU A 1 263 ? 5.672 -18.098 18.920 1.00 67.00 263 GLU A N 1
ATOM 2057 C CA . GLU A 1 263 ? 4.818 -19.040 18.180 1.00 67.00 263 GLU A CA 1
ATOM 2058 C C . GLU A 1 263 ? 3.500 -19.361 18.917 1.00 67.00 263 GLU A C 1
ATOM 2060 O O . GLU A 1 263 ? 2.470 -19.566 18.281 1.00 67.00 263 GLU A O 1
ATOM 2065 N N . SER A 1 264 ? 3.500 -19.277 20.253 1.00 71.69 264 SER A N 1
ATOM 2066 C CA . SER A 1 264 ? 2.320 -19.406 21.120 1.00 71.69 264 SER A CA 1
ATOM 2067 C C . SER A 1 264 ? 1.239 -18.338 20.918 1.00 71.69 264 SER A C 1
ATOM 2069 O O . SER A 1 264 ? 0.082 -18.574 21.260 1.00 71.69 264 SER A O 1
ATOM 2071 N N . ASP A 1 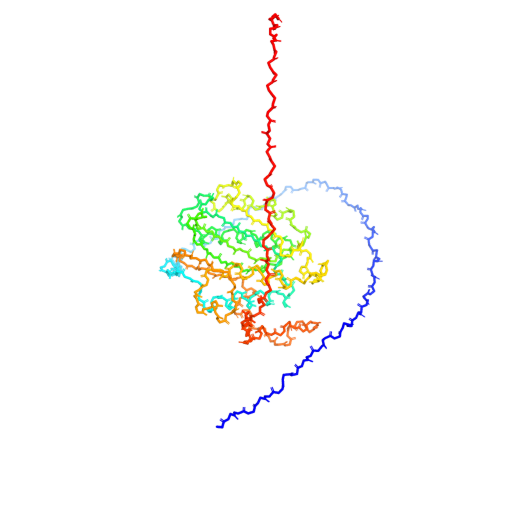265 ? 1.603 -17.164 20.401 1.00 67.94 265 ASP A N 1
ATOM 2072 C CA . ASP A 1 265 ? 0.727 -15.990 20.327 1.00 67.94 265 ASP A CA 1
ATOM 2073 C C . ASP A 1 265 ? 0.013 -15.886 18.969 1.00 67.94 265 ASP A C 1
ATOM 2075 O O . ASP A 1 265 ? -0.962 -15.141 18.814 1.00 67.94 265 ASP A O 1
ATOM 2079 N N . LEU A 1 266 ? 0.468 -16.652 17.971 1.00 68.88 266 LEU A N 1
ATOM 2080 C CA . LEU A 1 266 ? -0.246 -16.813 16.711 1.00 68.88 266 LEU A CA 1
ATOM 2081 C C . LEU A 1 266 ? -1.530 -17.592 16.999 1.00 68.88 266 LEU A C 1
ATOM 2083 O O . LEU A 1 266 ? -1.488 -18.697 17.534 1.00 68.88 266 LEU A O 1
ATOM 2087 N N . ARG A 1 267 ? -2.691 -17.007 16.671 1.00 59.97 267 ARG A N 1
ATOM 2088 C CA . ARG A 1 267 ? -4.000 -17.616 16.949 1.00 59.97 267 ARG A CA 1
ATOM 2089 C C . ARG A 1 267 ? -4.066 -19.023 16.345 1.00 59.97 267 ARG A C 1
ATOM 2091 O O . ARG A 1 267 ? -4.268 -19.191 15.144 1.00 59.97 267 ARG A O 1
ATOM 2098 N N . CYS A 1 268 ? -3.925 -20.020 17.213 1.00 40.97 268 CYS A N 1
ATOM 2099 C CA . CYS A 1 268 ? -4.114 -21.433 16.933 1.00 40.97 268 CYS A CA 1
ATOM 2100 C C . CYS A 1 268 ? -5.541 -21.639 16.397 1.00 40.97 268 CYS A C 1
ATOM 2102 O O . CYS A 1 268 ? -6.517 -21.471 17.128 1.00 40.97 268 CYS A O 1
ATOM 2104 N N . GLY A 1 269 ? -5.686 -21.914 15.098 1.00 46.25 269 GLY A N 1
ATOM 2105 C CA . GLY A 1 269 ? -7.004 -22.166 14.507 1.00 46.25 269 GLY A CA 1
ATOM 2106 C C . GLY A 1 269 ? -7.056 -22.249 12.985 1.00 46.25 269 GLY A C 1
ATOM 2107 O O . GLY A 1 269 ? -7.955 -22.885 12.444 1.00 46.25 269 GLY A O 1
ATOM 2108 N N . THR A 1 270 ? -6.086 -21.683 12.276 1.00 45.28 270 THR A N 1
ATOM 2109 C CA . THR A 1 270 ? -5.924 -21.923 10.840 1.00 45.28 270 THR A CA 1
ATOM 2110 C C . THR A 1 270 ? -4.471 -22.251 10.597 1.00 45.28 270 THR A C 1
ATOM 2112 O O . THR A 1 270 ? -3.618 -21.395 10.822 1.00 45.28 270 THR A O 1
ATOM 2115 N N . SER A 1 271 ? -4.194 -23.485 10.167 1.00 40.06 271 SER A N 1
ATOM 2116 C CA . SER A 1 271 ? -2.923 -23.822 9.533 1.00 40.06 271 SER A CA 1
ATOM 2117 C C . SER A 1 271 ? -2.580 -22.674 8.595 1.00 40.06 271 SER A C 1
ATOM 2119 O O . SER A 1 271 ? -3.364 -22.386 7.682 1.00 40.06 271 SER A O 1
ATOM 2121 N N . MET A 1 272 ? -1.466 -21.982 8.848 1.00 42.56 272 MET A N 1
ATOM 2122 C CA . MET A 1 272 ? -0.894 -21.121 7.823 1.00 42.56 272 MET A CA 1
ATOM 2123 C C . MET A 1 272 ? -0.896 -21.941 6.528 1.00 42.56 272 MET A C 1
ATOM 2125 O O . MET A 1 272 ? -0.560 -23.133 6.591 1.00 42.56 272 MET A O 1
ATOM 2129 N N . PRO A 1 273 ? -1.302 -21.380 5.372 1.00 47.03 273 PRO A N 1
ATOM 2130 C CA . PRO A 1 273 ? -0.913 -22.022 4.129 1.00 47.03 273 PRO A CA 1
ATOM 2131 C C . PRO A 1 273 ? 0.595 -22.278 4.259 1.00 47.03 273 PRO A C 1
ATOM 2133 O O . PRO A 1 273 ? 1.302 -21.378 4.735 1.00 47.03 273 PRO A O 1
ATOM 2136 N N . PRO A 1 274 ? 1.069 -23.511 3.990 1.00 42.19 274 PRO A N 1
ATOM 2137 C CA . PRO A 1 274 ? 2.479 -23.827 4.148 1.00 42.19 274 PRO A CA 1
ATOM 2138 C C . PRO A 1 274 ? 3.294 -22.730 3.457 1.00 42.19 274 PRO A C 1
ATOM 2140 O O . PRO A 1 274 ? 2.804 -22.173 2.462 1.00 42.19 274 PRO A O 1
ATOM 2143 N N . PRO A 1 275 ? 4.483 -22.374 3.987 1.00 43.84 275 PRO A N 1
ATOM 2144 C CA . PRO A 1 275 ? 5.356 -21.427 3.307 1.00 43.84 275 PRO A CA 1
ATOM 2145 C C . PRO A 1 275 ? 5.379 -21.814 1.836 1.00 43.84 275 PRO A C 1
ATOM 2147 O O . PRO A 1 275 ? 5.496 -23.004 1.529 1.00 43.84 275 PRO A O 1
ATOM 2150 N N . VAL A 1 276 ? 5.145 -20.829 0.960 1.00 44.12 276 VAL A N 1
ATOM 2151 C CA . VAL A 1 276 ? 5.161 -21.035 -0.491 1.00 44.12 276 VAL A CA 1
ATOM 2152 C C . VAL A 1 276 ? 6.387 -21.900 -0.767 1.00 44.12 276 VAL A C 1
ATOM 2154 O O . VAL A 1 276 ? 7.479 -21.476 -0.378 1.00 44.12 276 VAL A O 1
ATOM 2157 N N . PRO A 1 277 ? 6.221 -23.141 -1.261 1.00 38.88 277 PRO A N 1
ATOM 2158 C CA . PRO A 1 277 ? 7.332 -24.070 -1.310 1.00 38.88 277 PRO A CA 1
ATOM 2159 C C . PRO A 1 277 ? 8.473 -23.400 -2.066 1.00 38.88 277 PRO A C 1
ATOM 2161 O O . PRO A 1 277 ? 8.270 -22.846 -3.145 1.00 38.88 277 PRO A O 1
ATOM 2164 N N . THR A 1 278 ? 9.669 -23.445 -1.482 1.00 46.31 278 THR A N 1
ATOM 2165 C CA . THR A 1 278 ? 10.920 -22.955 -2.079 1.00 46.31 278 THR A CA 1
ATOM 2166 C C . THR A 1 278 ? 11.241 -23.640 -3.413 1.00 46.31 278 THR A C 1
ATOM 2168 O O . THR A 1 278 ? 12.128 -23.198 -4.132 1.00 46.31 278 THR A O 1
ATOM 2171 N N . GLU A 1 279 ? 10.469 -24.659 -3.792 1.00 39.88 279 GLU A N 1
ATOM 2172 C CA . GLU A 1 279 ? 10.385 -25.191 -5.145 1.00 39.88 279 GLU A CA 1
ATOM 2173 C C . GLU A 1 279 ? 9.014 -24.894 -5.766 1.00 39.88 279 GLU A C 1
ATOM 2175 O O . GLU A 1 279 ? 8.145 -25.758 -5.893 1.00 39.88 279 GLU A O 1
ATOM 2180 N N . PHE A 1 280 ? 8.832 -23.665 -6.247 1.00 38.34 280 PHE A N 1
ATOM 2181 C CA . PHE A 1 280 ? 7.928 -23.431 -7.369 1.00 38.34 280 PHE A CA 1
ATOM 2182 C C . PHE A 1 280 ? 8.666 -23.879 -8.638 1.00 38.34 280 PHE A C 1
ATOM 2184 O O . PHE A 1 280 ? 9.194 -23.072 -9.401 1.00 38.34 280 PHE A O 1
ATOM 2191 N N . GLN A 1 281 ? 8.794 -25.198 -8.824 1.00 33.47 281 GLN A N 1
ATOM 2192 C CA . GLN A 1 281 ? 9.380 -25.754 -10.038 1.00 33.47 281 GLN A CA 1
ATOM 2193 C C . GLN A 1 281 ? 8.487 -25.343 -11.208 1.00 33.47 281 GLN A C 1
ATOM 2195 O O . GLN A 1 281 ? 7.348 -25.796 -11.349 1.00 33.47 281 GLN A O 1
ATOM 2200 N N . CYS A 1 282 ? 9.014 -24.433 -12.022 1.00 31.97 282 CYS A N 1
ATOM 2201 C CA . CYS A 1 282 ? 8.462 -24.050 -13.304 1.00 31.97 282 CYS A CA 1
ATOM 2202 C C . CYS A 1 282 ? 8.251 -25.337 -14.109 1.00 31.97 282 CYS A C 1
ATOM 2204 O O . CYS A 1 282 ? 9.209 -25.931 -14.605 1.00 31.97 282 CYS A O 1
ATOM 2206 N N . ARG A 1 283 ? 7.006 -25.819 -14.197 1.00 29.72 283 ARG A N 1
ATOM 2207 C CA . ARG A 1 283 ? 6.661 -26.841 -15.180 1.00 29.72 283 ARG A CA 1
ATOM 2208 C C . ARG A 1 283 ? 6.892 -26.194 -16.535 1.00 29.72 283 ARG A C 1
ATOM 2210 O O . ARG A 1 283 ? 6.109 -25.349 -16.962 1.00 29.72 283 ARG A O 1
ATOM 2217 N N . SER A 1 284 ? 7.988 -26.577 -17.179 1.00 33.03 284 SER A N 1
ATOM 2218 C CA . SER A 1 284 ? 8.202 -26.357 -18.598 1.00 33.03 284 SER A CA 1
ATOM 2219 C C . SER A 1 284 ? 6.946 -26.811 -19.331 1.00 33.03 284 SER A C 1
ATOM 2221 O O . SER A 1 284 ? 6.574 -27.985 -19.280 1.00 33.03 284 SER A O 1
ATOM 2223 N N . VAL A 1 285 ? 6.277 -25.874 -19.992 1.00 36.00 285 VAL A N 1
ATOM 2224 C CA . VAL A 1 285 ? 5.254 -26.191 -20.981 1.00 36.00 285 VAL A CA 1
ATOM 2225 C C . VAL A 1 285 ? 5.997 -26.726 -22.200 1.00 36.00 285 VAL A C 1
ATOM 2227 O O . VAL A 1 285 ? 6.327 -25.989 -23.122 1.00 36.00 285 VAL A O 1
ATOM 2230 N N . THR A 1 286 ? 6.328 -28.011 -22.174 1.00 38.94 286 THR A N 1
ATOM 2231 C CA . THR A 1 286 ? 6.728 -28.760 -23.361 1.00 38.94 286 THR A CA 1
ATOM 2232 C C . THR A 1 286 ? 5.593 -29.696 -23.759 1.00 38.94 286 THR A C 1
ATOM 2234 O O . THR A 1 286 ? 5.147 -30.548 -22.997 1.00 38.94 286 THR A O 1
ATOM 2237 N N . SER A 1 287 ? 5.163 -29.518 -25.008 1.00 35.62 287 SER A N 1
ATOM 2238 C CA . SER A 1 287 ? 4.255 -30.354 -25.800 1.00 35.62 287 SER A CA 1
ATOM 2239 C C . SER A 1 287 ? 2.752 -30.286 -25.485 1.00 35.62 287 SER A C 1
ATOM 2241 O O . SER A 1 287 ? 2.215 -30.978 -24.630 1.00 35.62 287 SER A O 1
ATOM 2243 N N . CYS A 1 288 ? 2.055 -29.496 -26.300 1.00 29.25 288 CYS A N 1
ATOM 2244 C CA . CYS A 1 288 ? 0.832 -29.920 -26.981 1.00 29.25 288 CYS A CA 1
ATOM 2245 C C . CYS A 1 288 ? 0.855 -29.260 -28.367 1.00 29.25 288 CYS A C 1
ATOM 2247 O O . CYS A 1 288 ? 0.330 -28.169 -28.565 1.00 29.25 288 CYS A O 1
ATOM 2249 N N . HIS A 1 289 ? 1.526 -29.912 -29.320 1.00 35.31 289 HIS A N 1
ATOM 2250 C CA . HIS A 1 289 ? 1.214 -29.730 -30.733 1.00 35.31 289 HIS A CA 1
ATOM 2251 C C . HIS A 1 289 ? -0.149 -30.391 -30.961 1.00 35.31 289 HIS A C 1
ATOM 2253 O O . HIS A 1 289 ? -0.247 -31.613 -30.999 1.00 35.31 289 HIS A O 1
ATOM 2259 N N . ALA A 1 290 ? -1.195 -29.582 -31.085 1.00 36.19 290 ALA A N 1
ATOM 2260 C CA . ALA A 1 290 ? -2.439 -29.992 -31.713 1.00 36.19 290 ALA A CA 1
ATOM 2261 C C . ALA A 1 290 ? -2.711 -29.004 -32.845 1.00 36.19 290 ALA A C 1
ATOM 2263 O O . ALA A 1 290 ? -2.942 -27.815 -32.629 1.00 36.19 290 ALA A O 1
ATOM 2264 N N . SER A 1 291 ? -2.576 -29.521 -34.059 1.00 34.88 291 SER A N 1
ATOM 2265 C CA . SER A 1 291 ? -2.787 -28.853 -35.332 1.00 34.88 291 SER A CA 1
ATOM 2266 C C . SER A 1 291 ? -4.158 -28.177 -35.384 1.00 34.88 291 SER A C 1
ATOM 2268 O O . SER A 1 291 ? -5.185 -28.848 -35.331 1.00 34.88 291 SER A O 1
ATOM 2270 N N . PHE A 1 292 ? -4.172 -26.854 -35.535 1.00 32.66 292 PHE A N 1
ATOM 2271 C CA . PHE A 1 292 ? -5.355 -26.109 -35.955 1.00 32.66 292 PHE A CA 1
ATOM 2272 C C . PHE A 1 292 ? -5.182 -25.761 -37.433 1.00 32.66 292 PHE A C 1
ATOM 2274 O O . PHE A 1 292 ? -4.351 -24.929 -37.796 1.00 32.66 292 PHE A O 1
ATOM 2281 N N . ALA A 1 293 ? -5.937 -26.444 -38.291 1.00 39.69 293 ALA A N 1
ATOM 2282 C CA . ALA A 1 293 ? -6.089 -26.069 -39.689 1.00 39.69 293 ALA A CA 1
ATOM 2283 C C . ALA A 1 293 ? -6.944 -24.787 -39.784 1.00 39.69 293 ALA A C 1
ATOM 2285 O O . ALA A 1 293 ? -7.935 -24.666 -39.057 1.00 39.69 293 ALA A O 1
ATOM 2286 N N . PRO A 1 294 ? -6.601 -23.823 -40.655 1.00 42.62 294 PRO A N 1
ATOM 2287 C CA . PRO A 1 294 ? -7.425 -22.640 -40.864 1.00 42.62 294 PRO A CA 1
ATOM 2288 C C . PRO A 1 294 ? -8.663 -22.984 -41.714 1.00 42.62 294 PRO A C 1
ATOM 2290 O O . PRO A 1 294 ? -8.532 -23.706 -42.704 1.00 42.62 294 PRO A O 1
ATOM 2293 N N . PRO A 1 295 ? -9.860 -22.456 -41.398 1.00 40.38 295 PRO A N 1
ATOM 2294 C CA . PRO A 1 295 ? -10.996 -22.563 -42.298 1.00 40.38 295 PRO A CA 1
ATOM 2295 C C . PRO A 1 295 ? -10.809 -21.638 -43.507 1.00 40.38 295 PRO A C 1
ATOM 2297 O O . PRO A 1 295 ? -10.532 -20.441 -43.383 1.00 40.38 295 PRO A O 1
ATOM 2300 N N . SER A 1 296 ? -10.985 -22.226 -44.684 1.00 40.69 296 SER A N 1
ATOM 2301 C CA . SER A 1 296 ? -10.998 -21.589 -45.994 1.00 40.69 296 SER A CA 1
ATOM 2302 C C . SER A 1 296 ? -12.025 -20.454 -46.043 1.00 40.69 296 SER A C 1
ATOM 2304 O O . SER A 1 296 ? -13.217 -20.664 -45.816 1.00 40.69 296 SER A O 1
ATOM 2306 N N . ARG A 1 297 ? -11.574 -19.235 -46.359 1.00 41.84 297 ARG A N 1
ATOM 2307 C CA . ARG A 1 297 ? -12.461 -18.106 -46.664 1.00 41.84 297 ARG A CA 1
ATOM 2308 C C . ARG A 1 297 ? -13.099 -18.318 -48.034 1.00 41.84 297 ARG A C 1
ATOM 2310 O O . ARG A 1 297 ? -12.418 -18.268 -49.054 1.00 41.84 297 ARG A O 1
ATOM 2317 N N . VAL A 1 298 ? -14.413 -18.508 -48.031 1.00 44.00 298 VAL A N 1
ATOM 2318 C CA . VAL A 1 298 ? -15.274 -18.389 -49.208 1.00 44.00 298 VAL A CA 1
ATOM 2319 C C . VAL A 1 298 ? -15.371 -16.908 -49.584 1.00 44.00 298 VAL A C 1
ATOM 2321 O O . VAL A 1 298 ? -15.813 -16.077 -48.792 1.00 44.00 298 VAL A O 1
ATOM 2324 N N . LEU A 1 299 ? -14.910 -16.589 -50.792 1.00 39.22 299 LEU A N 1
ATOM 2325 C CA . LEU A 1 299 ? -15.162 -15.337 -51.500 1.00 39.22 299 LEU A CA 1
ATOM 2326 C C . LEU A 1 299 ? -16.621 -15.332 -51.969 1.00 39.22 299 LEU A C 1
ATOM 2328 O O . LEU A 1 299 ? -16.972 -16.093 -52.867 1.00 39.22 299 LEU A O 1
ATOM 2332 N N . THR A 1 300 ? -17.449 -14.448 -51.412 1.00 45.41 300 THR A N 1
ATOM 2333 C CA . THR A 1 300 ? -18.747 -14.106 -52.007 1.00 45.41 300 THR A CA 1
ATOM 2334 C C . THR A 1 300 ? -18.710 -12.657 -52.470 1.00 45.41 300 THR A C 1
ATOM 2336 O O . THR A 1 300 ? -18.534 -11.731 -51.679 1.00 45.41 300 THR A O 1
ATOM 2339 N N . ALA A 1 301 ? -18.845 -12.495 -53.782 1.00 37.84 301 ALA A N 1
ATOM 2340 C CA . ALA A 1 301 ? -18.955 -11.235 -54.490 1.00 37.84 301 ALA A CA 1
ATOM 2341 C C . ALA A 1 301 ? -20.236 -10.479 -54.096 1.00 37.84 301 ALA A C 1
ATOM 2343 O O . ALA A 1 301 ? -21.324 -11.053 -54.092 1.00 37.84 301 ALA A O 1
ATOM 2344 N N . LEU A 1 302 ? -20.117 -9.175 -53.841 1.00 43.84 302 LEU A N 1
ATOM 2345 C CA . LEU A 1 302 ? -21.246 -8.247 -53.803 1.00 43.84 302 LEU A CA 1
ATOM 2346 C C . LEU A 1 302 ? -21.228 -7.420 -55.091 1.00 43.84 302 LEU A C 1
ATOM 2348 O O . LEU A 1 302 ? -20.450 -6.481 -55.237 1.00 43.84 302 LEU A O 1
ATOM 2352 N N . HIS A 1 303 ? -22.092 -7.812 -56.028 1.00 41.94 303 HIS A N 1
ATOM 2353 C CA . HIS A 1 303 ? -22.577 -6.942 -57.094 1.00 41.94 303 HIS A CA 1
ATOM 2354 C C . HIS A 1 303 ? -23.550 -5.925 -56.494 1.00 41.94 303 HIS A C 1
ATOM 2356 O O . HIS A 1 303 ? -24.350 -6.252 -55.617 1.00 41.94 303 HIS A O 1
ATOM 2362 N N . GLY A 1 304 ? -23.435 -4.681 -56.952 1.00 37.25 304 GLY A N 1
ATOM 2363 C CA . GLY A 1 304 ? -24.100 -3.538 -56.349 1.00 37.25 304 GLY A CA 1
ATOM 2364 C C . GLY A 1 304 ? -25.580 -3.378 -56.672 1.00 37.25 304 GLY A C 1
ATOM 2365 O O . GLY A 1 304 ? -26.199 -4.188 -57.356 1.00 37.25 304 GLY A O 1
ATOM 2366 N N . ARG A 1 305 ? -26.115 -2.253 -56.198 1.00 44.69 305 ARG A N 1
ATOM 2367 C CA . ARG A 1 305 ? -27.249 -1.540 -56.786 1.00 44.69 305 ARG A CA 1
ATOM 2368 C C . ARG A 1 305 ? -27.174 -0.081 -56.359 1.00 44.69 305 ARG A C 1
ATOM 2370 O O . ARG A 1 305 ? -27.200 0.242 -55.176 1.00 44.69 305 ARG A O 1
ATOM 2377 N N . ALA A 1 306 ? -27.066 0.773 -57.365 1.00 43.47 306 ALA A N 1
ATOM 2378 C CA . ALA A 1 306 ? -27.373 2.184 -57.283 1.00 43.47 306 ALA A CA 1
ATOM 2379 C C . ALA A 1 306 ? -28.884 2.364 -57.071 1.00 43.47 306 ALA A C 1
ATOM 2381 O O . ALA A 1 306 ? -29.682 1.661 -57.688 1.00 43.47 306 ALA A O 1
ATOM 2382 N N . CYS A 1 307 ? -29.262 3.342 -56.254 1.00 46.28 307 CYS A N 1
ATOM 2383 C CA . CYS A 1 307 ? -30.561 3.999 -56.341 1.00 46.28 307 CYS A CA 1
ATOM 2384 C C . CYS A 1 307 ? -30.377 5.462 -55.935 1.00 46.28 307 CYS A C 1
ATOM 2386 O O . CYS A 1 307 ? -30.245 5.791 -54.760 1.00 46.28 307 CYS A O 1
ATOM 2388 N N . ALA A 1 308 ? -30.340 6.329 -56.942 1.00 48.09 308 ALA A N 1
ATOM 2389 C CA . ALA A 1 308 ? -30.603 7.749 -56.794 1.00 48.09 308 ALA A CA 1
ATOM 2390 C C . ALA A 1 308 ? -32.102 7.962 -56.533 1.00 48.09 308 ALA A C 1
ATOM 2392 O O . ALA A 1 308 ? -32.917 7.262 -57.137 1.00 48.09 308 ALA A O 1
ATOM 2393 N N . ARG A 1 309 ? -32.465 8.961 -55.718 1.00 52.12 309 ARG A N 1
ATOM 2394 C CA . ARG A 1 309 ? -33.647 9.811 -55.948 1.00 52.12 309 ARG A CA 1
ATOM 2395 C C . ARG A 1 309 ? -33.624 11.074 -55.082 1.00 52.12 309 ARG A C 1
ATOM 2397 O O . ARG A 1 309 ? -33.175 11.071 -53.944 1.00 52.12 309 ARG A O 1
ATOM 2404 N N . HIS A 1 310 ? -34.088 12.133 -55.733 1.00 46.97 310 HIS A N 1
ATOM 2405 C CA . HIS A 1 310 ? -34.182 13.538 -55.354 1.00 46.97 310 HIS A CA 1
ATOM 2406 C C . HIS A 1 310 ? -35.223 13.873 -54.272 1.00 46.97 310 HIS A C 1
ATOM 2408 O O . HIS A 1 310 ? -36.134 13.091 -54.018 1.00 46.97 310 HIS A O 1
ATOM 2414 N N . GLY A 1 311 ? -35.141 15.122 -53.789 1.00 46.09 311 GLY A N 1
ATOM 2415 C CA . GLY A 1 311 ? -36.228 15.909 -53.181 1.00 46.09 311 GLY A CA 1
ATOM 2416 C C . GLY A 1 311 ? -35.716 16.657 -51.949 1.00 46.09 311 GLY A C 1
ATOM 2417 O O . GLY A 1 311 ? -35.562 16.050 -50.902 1.00 46.09 311 GLY A O 1
ATOM 2418 N N . VAL A 1 312 ? -35.199 17.888 -52.043 1.00 55.19 312 VAL A N 1
ATOM 2419 C CA . VAL A 1 312 ? -35.933 19.172 -52.126 1.00 55.19 312 VAL A CA 1
ATOM 2420 C C . VAL A 1 312 ? -37.137 19.229 -51.182 1.00 55.19 312 VAL A C 1
ATOM 2422 O O . VAL A 1 312 ? -38.186 18.683 -51.502 1.00 55.19 312 VAL A O 1
ATOM 2425 N N . CYS A 1 313 ? -37.004 19.972 -50.080 1.00 50.28 313 CYS A N 1
ATOM 2426 C CA . CYS A 1 313 ? -38.074 20.828 -49.571 1.00 50.28 313 CYS A CA 1
ATOM 2427 C C . CYS A 1 313 ? -37.470 21.958 -48.721 1.00 50.28 313 CYS A C 1
ATOM 2429 O O . CYS A 1 313 ? -36.771 21.712 -47.741 1.00 50.28 313 CYS A O 1
ATOM 2431 N N . SER A 1 314 ? -37.708 23.191 -49.160 1.00 54.81 314 SER A N 1
ATOM 2432 C CA . SER A 1 314 ? -37.482 24.439 -48.426 1.00 54.81 314 SER A CA 1
ATOM 2433 C C . SER A 1 314 ? -38.738 24.824 -47.630 1.00 54.81 314 SER A C 1
ATOM 2435 O O . SER A 1 314 ? -39.813 24.313 -47.950 1.00 54.81 314 SER A O 1
ATOM 2437 N N . ARG A 1 315 ? -38.574 25.834 -46.752 1.00 57.78 315 ARG A N 1
ATOM 2438 C CA . ARG A 1 315 ? -39.560 26.590 -45.935 1.00 57.78 315 ARG A CA 1
ATOM 2439 C C . ARG A 1 315 ? -39.764 26.008 -44.528 1.00 57.78 315 ARG A C 1
ATOM 2441 O O . ARG A 1 315 ? -39.916 24.799 -44.405 1.00 57.78 315 ARG A O 1
ATOM 2448 N N . ASP A 1 316 ? -39.695 26.765 -43.433 1.00 60.22 316 ASP A N 1
ATOM 2449 C CA . ASP A 1 316 ? -39.753 28.221 -43.183 1.00 60.22 316 ASP A CA 1
ATOM 2450 C C . ASP A 1 316 ? -38.636 28.697 -42.232 1.00 60.22 316 ASP A C 1
ATOM 2452 O O . ASP A 1 316 ? -38.141 27.865 -41.434 1.00 60.22 316 ASP A O 1
#

Mean predicted aligned error: 15.16 Å

Foldseek 3Di:
DDDDDDDDDDDDDDDDDDDDDDDDDDDDDDDDDDDDDDDDDDDDDPDDPPPDPPPPVCPPPPCPPVLQADKDQFQELVQLVQQVQLQLVCLLVVQHQWKKKKALQVLQVDDPPPVQLVVQLVVVLQVVCVVVVHHKWKKKFWFADPVRGIMMIMGIGDDQVCVVVSVVCSCVSCVVSVGHDDPPRMDMDTQPPGSCCSVVQADPNDGSVVSVVVSSLVRRQRHDPVSCVQVVRDHHDRTGMDGGDRIDIDPCSGPVVVVPDDPVNRPPDDDRPPDPPSPPPPPPPDDDPDDDDDDDDDDDDDDDDDDDDDDDDDDD

pLDDT: mean 75.57, std 26.85, range [27.86, 98.81]